Protein AF-A0A4V1WY84-F1 (afdb_monomer)

Organism: NCBI:txid156630

Radius of gyration: 27.47 Å; Cα contacts (8 Å, |Δi|>4): 306; chains: 1; bounding box: 53×71×78 Å

Structure (mmCIF, N/CA/C/O backbone):
data_AF-A0A4V1WY84-F1
#
_entry.id   AF-A0A4V1WY84-F1
#
loop_
_atom_site.group_PDB
_atom_site.id
_atom_site.type_symbol
_atom_site.label_atom_id
_atom_site.label_alt_id
_atom_site.label_comp_id
_atom_site.label_asym_id
_atom_site.label_entity_id
_atom_site.label_seq_id
_atom_site.pdbx_PDB_ins_code
_atom_site.Cartn_x
_atom_site.Cartn_y
_atom_site.Cartn_z
_atom_site.occupancy
_atom_site.B_iso_or_equiv
_atom_site.auth_seq_id
_atom_site.auth_comp_id
_atom_site.auth_asym_id
_atom_site.auth_atom_id
_atom_site.pdbx_PDB_model_num
ATOM 1 N N . MET A 1 1 ? -4.688 17.877 19.663 1.00 33.75 1 MET A N 1
ATOM 2 C CA . MET A 1 1 ? -5.182 16.659 20.341 1.00 33.75 1 MET A CA 1
ATOM 3 C C . MET A 1 1 ? -4.954 15.523 19.361 1.00 33.75 1 MET A C 1
ATOM 5 O O . MET A 1 1 ? -5.457 15.638 18.254 1.00 33.75 1 MET A O 1
ATOM 9 N N . ALA A 1 2 ? -4.122 14.531 19.691 1.00 46.28 2 ALA A N 1
ATOM 10 C CA . ALA A 1 2 ? -3.877 13.389 18.806 1.00 46.28 2 ALA A CA 1
ATOM 11 C C . ALA A 1 2 ? -5.182 12.595 18.631 1.00 46.28 2 ALA A C 1
ATOM 13 O O . ALA A 1 2 ? -5.878 12.352 19.620 1.00 46.28 2 ALA A O 1
ATOM 14 N N . ASN A 1 3 ? -5.542 12.243 17.395 1.00 47.59 3 ASN A N 1
ATOM 15 C CA . ASN A 1 3 ? -6.714 11.411 17.144 1.00 47.59 3 ASN A CA 1
ATOM 16 C C . ASN A 1 3 ? -6.379 9.967 17.569 1.00 47.59 3 ASN A C 1
ATOM 18 O O . ASN A 1 3 ? -5.435 9.394 17.030 1.00 47.59 3 ASN A O 1
ATOM 22 N N . PRO A 1 4 ? -7.102 9.356 18.528 1.00 56.00 4 PRO A N 1
ATOM 23 C CA . PRO A 1 4 ? -6.792 8.009 19.013 1.00 56.00 4 PRO A CA 1
ATOM 24 C C . PRO A 1 4 ? -7.029 6.897 17.974 1.00 56.00 4 PRO A C 1
ATOM 26 O O . PRO A 1 4 ? -6.754 5.733 18.270 1.00 56.00 4 PRO A O 1
ATOM 29 N N . SER A 1 5 ? -7.563 7.222 16.792 1.00 54.03 5 SER A N 1
ATOM 30 C CA . SER A 1 5 ? -7.898 6.249 15.748 1.00 54.03 5 SER A CA 1
ATOM 31 C C . SER A 1 5 ? -6.692 5.738 14.949 1.00 54.03 5 SER A C 1
ATOM 33 O O . SER A 1 5 ? -6.760 4.623 14.423 1.00 54.03 5 SER A O 1
ATOM 35 N N . TYR A 1 6 ? -5.580 6.483 14.896 1.00 56.75 6 TYR A N 1
ATOM 36 C CA . TYR A 1 6 ? -4.388 6.090 14.138 1.00 56.75 6 TYR A CA 1
ATOM 37 C C . TYR A 1 6 ? -3.073 6.293 14.889 1.00 56.75 6 TYR A C 1
ATOM 39 O O . TYR A 1 6 ? -2.969 7.029 15.870 1.00 56.75 6 TYR A O 1
ATOM 47 N N . ALA A 1 7 ? -2.068 5.567 14.416 1.00 56.91 7 ALA A N 1
ATOM 48 C CA . ALA A 1 7 ? -0.666 5.755 14.735 1.00 56.91 7 ALA A CA 1
ATOM 49 C C . ALA A 1 7 ? -0.008 6.656 13.706 1.00 56.91 7 ALA A C 1
ATOM 51 O O . ALA A 1 7 ? -0.145 6.378 12.516 1.00 56.91 7 ALA A O 1
ATOM 52 N N . GLU A 1 8 ? 0.767 7.636 14.149 1.00 54.00 8 GLU A N 1
ATOM 53 C CA . GLU A 1 8 ? 1.861 8.148 13.328 1.00 54.00 8 GLU A CA 1
ATOM 54 C C . GLU A 1 8 ? 3.038 7.203 13.585 1.00 54.00 8 GLU A C 1
ATOM 56 O O . GLU A 1 8 ? 3.512 7.074 14.718 1.00 54.00 8 GLU A O 1
ATOM 61 N N . PHE A 1 9 ? 3.415 6.427 12.573 1.00 64.12 9 PHE A N 1
ATOM 62 C CA . PHE A 1 9 ? 4.642 5.641 12.631 1.00 64.12 9 PHE A CA 1
ATOM 63 C C . PHE A 1 9 ? 5.804 6.589 12.331 1.00 64.12 9 PHE A C 1
ATOM 65 O O . PHE A 1 9 ? 5.632 7.492 11.518 1.00 64.12 9 PHE A O 1
ATOM 72 N N . SER A 1 10 ? 6.961 6.440 12.981 1.00 60.56 10 SER A N 1
ATOM 73 C CA . SER A 1 10 ? 8.066 7.363 12.711 1.00 60.56 10 SER A CA 1
ATOM 74 C C . SER A 1 10 ? 8.479 7.283 11.235 1.00 60.56 10 SER A C 1
ATOM 76 O O . SER A 1 10 ? 8.695 6.188 10.705 1.00 60.56 10 SER A O 1
ATOM 78 N N . ASP A 1 11 ? 8.670 8.450 10.604 1.00 63.94 11 ASP A N 1
ATOM 79 C CA . ASP A 1 11 ? 9.285 8.601 9.268 1.00 63.94 11 ASP A CA 1
ATOM 80 C C . ASP A 1 11 ? 10.667 7.920 9.176 1.00 63.94 11 ASP A C 1
ATOM 82 O O . ASP A 1 11 ? 11.253 7.738 8.108 1.00 63.94 11 ASP A O 1
ATOM 86 N N . GLU A 1 12 ? 11.215 7.531 10.328 1.00 73.94 12 GLU A N 1
ATOM 87 C CA . GLU A 1 12 ? 12.436 6.758 10.462 1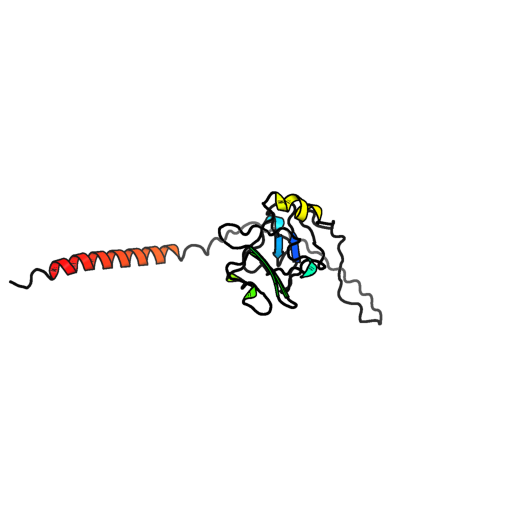.00 73.94 12 GLU A CA 1
ATOM 88 C C . GLU A 1 12 ? 12.322 5.319 9.964 1.00 73.94 12 GLU A C 1
ATOM 90 O O . GLU A 1 12 ? 13.368 4.688 9.892 1.00 73.94 12 GLU A O 1
ATOM 95 N N . ILE A 1 13 ? 11.134 4.787 9.650 1.00 86.31 13 ILE A N 1
ATOM 96 C CA . ILE A 1 13 ? 10.959 3.399 9.182 1.00 86.31 13 ILE A CA 1
ATOM 97 C C . ILE A 1 13 ? 10.194 3.340 7.860 1.00 86.31 13 ILE A C 1
ATOM 99 O O . ILE A 1 13 ? 10.671 2.711 6.912 1.00 86.31 13 ILE A O 1
ATOM 103 N N . PHE A 1 14 ? 9.029 3.987 7.792 1.00 89.88 14 PHE A N 1
ATOM 104 C CA . PHE A 1 14 ? 8.236 4.092 6.569 1.00 89.88 14 PHE A CA 1
ATOM 105 C C . PHE A 1 14 ? 8.242 5.521 6.057 1.00 89.88 14 PHE A C 1
ATOM 107 O O . PHE A 1 14 ? 8.353 6.459 6.836 1.00 89.88 14 PHE A O 1
ATOM 114 N N . SER A 1 15 ? 8.084 5.687 4.750 1.00 90.25 15 SER A N 1
ATOM 115 C CA . SER A 1 15 ? 7.941 7.004 4.143 1.00 90.25 15 SER A CA 1
ATOM 116 C C . SER A 1 15 ? 6.945 6.985 2.993 1.00 90.25 15 SER A C 1
ATOM 118 O O . SER A 1 15 ? 6.692 5.947 2.373 1.00 90.25 15 SER A O 1
ATOM 120 N N . CYS A 1 16 ? 6.377 8.156 2.711 1.00 92.56 16 CYS A N 1
ATOM 121 C CA . CYS A 1 16 ? 5.441 8.359 1.616 1.00 92.56 16 CYS A CA 1
ATOM 122 C C . CYS A 1 16 ? 6.099 9.220 0.525 1.00 92.56 16 CYS A C 1
ATOM 124 O O . CYS A 1 16 ? 6.067 10.449 0.609 1.00 92.56 16 CYS A O 1
ATOM 126 N N . PRO A 1 17 ? 6.740 8.608 -0.493 1.00 90.19 17 PRO A N 1
ATOM 127 C CA . PRO A 1 17 ? 7.532 9.331 -1.495 1.00 90.19 17 PRO A CA 1
ATOM 128 C C . PRO A 1 17 ? 6.711 10.312 -2.340 1.00 90.19 17 PRO A C 1
ATOM 130 O O . PRO A 1 17 ? 7.254 11.290 -2.847 1.00 90.19 17 PRO A O 1
ATOM 133 N N . GLU A 1 18 ? 5.405 10.077 -2.476 1.00 91.19 18 GLU A N 1
ATOM 134 C CA . GLU A 1 18 ? 4.482 10.964 -3.192 1.00 91.19 18 GLU A CA 1
ATOM 135 C C . GLU A 1 18 ? 3.749 11.956 -2.262 1.00 91.19 18 GLU A C 1
ATOM 137 O O . GLU A 1 18 ? 2.797 12.614 -2.681 1.00 91.19 18 GLU A O 1
ATOM 142 N N . GLY A 1 19 ? 4.194 12.086 -1.007 1.00 90.31 19 GLY A N 1
ATOM 143 C CA . GLY A 1 19 ? 3.547 12.887 0.035 1.00 90.31 19 GLY A CA 1
ATOM 144 C C . GLY A 1 19 ? 2.480 12.109 0.808 1.00 90.31 19 GLY A C 1
ATOM 145 O O . GLY A 1 19 ? 2.401 10.891 0.701 1.00 90.31 19 GLY A O 1
ATOM 146 N N . GLY A 1 20 ? 1.656 12.813 1.586 1.00 89.88 20 GLY A N 1
ATOM 147 C CA . GLY A 1 20 ? 0.675 12.204 2.493 1.00 89.88 20 GLY A CA 1
ATOM 148 C C . GLY A 1 20 ? 1.306 11.601 3.749 1.00 89.88 20 GLY A C 1
ATOM 149 O O . GLY A 1 20 ? 2.505 11.743 3.978 1.00 89.88 20 GLY A O 1
ATOM 150 N N . ASP A 1 21 ? 0.477 10.928 4.546 1.00 89.56 21 ASP A N 1
ATOM 151 C CA . ASP A 1 21 ? 0.872 10.401 5.853 1.00 89.56 21 ASP A CA 1
ATOM 152 C C . ASP A 1 21 ? 0.850 8.871 5.841 1.00 89.56 21 ASP A C 1
ATOM 154 O O . ASP A 1 21 ? -0.080 8.253 5.305 1.00 89.56 21 ASP A O 1
ATOM 158 N N . PHE A 1 22 ? 1.857 8.244 6.456 1.00 90.50 22 PHE A N 1
ATOM 159 C CA . PHE A 1 22 ? 1.845 6.801 6.678 1.00 90.50 22 PHE A CA 1
ATOM 160 C C . PHE A 1 22 ? 0.968 6.486 7.891 1.00 90.50 22 PHE A C 1
ATOM 162 O O . PHE A 1 22 ? 1.312 6.795 9.033 1.00 90.50 22 PHE A O 1
ATOM 169 N N . LEU A 1 23 ? -0.176 5.851 7.644 1.00 88.75 23 LEU A N 1
ATOM 170 C CA . LEU A 1 23 ? -1.187 5.585 8.657 1.00 88.75 23 LEU A CA 1
ATOM 171 C C . LEU A 1 23 ? -1.261 4.097 8.978 1.00 88.75 23 LEU A C 1
ATOM 173 O O . LEU A 1 23 ? -1.326 3.246 8.090 1.00 88.75 23 LEU A O 1
ATOM 177 N N . VAL A 1 24 ? -1.337 3.796 10.274 1.00 89.31 24 VAL A N 1
ATOM 178 C CA . VAL A 1 24 ? -1.667 2.462 10.790 1.00 89.31 24 VAL A CA 1
ATOM 179 C C . VAL A 1 24 ? -2.902 2.574 11.672 1.00 89.31 24 VAL A C 1
ATOM 181 O O . VAL A 1 24 ? -2.875 3.167 12.755 1.00 89.31 24 VAL A O 1
ATOM 184 N N . CYS A 1 25 ? -4.006 1.995 11.215 1.00 88.00 25 CYS A N 1
ATOM 185 C CA . CYS A 1 25 ? -5.294 2.110 11.887 1.00 88.00 25 CYS A CA 1
ATOM 186 C C . CYS A 1 25 ? -5.446 1.077 12.994 1.00 88.00 25 CYS A C 1
ATOM 188 O O . CYS A 1 25 ? -5.654 -0.096 12.706 1.00 88.00 25 CYS A O 1
ATOM 190 N N . LYS A 1 26 ? -5.399 1.498 14.264 1.00 82.56 26 LYS A N 1
ATOM 191 C CA . LYS A 1 26 ? -5.576 0.598 15.423 1.00 82.56 26 LYS A CA 1
ATOM 192 C C . LYS A 1 26 ? -6.969 -0.022 15.490 1.00 82.56 26 LYS A C 1
ATOM 194 O O . LYS A 1 26 ? -7.139 -1.144 15.966 1.00 82.56 26 LYS A O 1
ATOM 199 N N . THR A 1 27 ? -7.968 0.739 15.069 1.00 79.56 27 THR A N 1
ATOM 200 C CA . THR A 1 27 ? -9.380 0.361 15.067 1.00 79.56 27 THR A CA 1
ATOM 201 C C . THR A 1 27 ? -9.991 0.677 13.703 1.00 79.56 27 THR A C 1
ATOM 203 O O . THR A 1 27 ? -9.363 1.317 12.859 1.00 79.56 27 THR A O 1
ATOM 206 N N . GLY A 1 28 ? -11.207 0.185 13.459 1.00 87.56 28 GLY A N 1
ATOM 207 C CA . GLY A 1 28 ? -11.912 0.417 12.200 1.00 87.56 28 GLY A CA 1
ATOM 208 C C . GLY A 1 28 ? -11.359 -0.432 11.060 1.00 87.56 28 GLY A C 1
ATOM 209 O O . GLY A 1 28 ? -11.382 -1.661 11.144 1.00 87.56 28 GLY A O 1
ATOM 210 N N . THR A 1 29 ? -10.887 0.212 9.994 1.00 89.12 29 THR A N 1
ATOM 211 C CA . THR A 1 29 ? -10.541 -0.457 8.724 1.00 89.12 29 THR A CA 1
ATOM 212 C C . THR A 1 29 ? -9.307 -1.349 8.780 1.00 89.12 29 THR A C 1
ATOM 214 O O . THR A 1 29 ? -9.121 -2.158 7.879 1.00 89.12 29 THR A O 1
ATOM 217 N N . LYS A 1 30 ? -8.467 -1.219 9.818 1.00 91.06 30 LYS A N 1
ATOM 218 C CA . LYS A 1 30 ? -7.159 -1.896 9.925 1.00 91.06 30 LYS A CA 1
ATOM 219 C C . LYS A 1 30 ? -6.210 -1.598 8.757 1.00 91.06 30 LYS A C 1
ATOM 221 O O . LYS A 1 30 ? -5.344 -2.410 8.439 1.00 91.06 30 LYS A O 1
ATOM 226 N N . PHE A 1 31 ? -6.384 -0.453 8.107 1.00 92.50 31 PHE A N 1
ATOM 227 C CA . PHE A 1 31 ? -5.511 0.001 7.033 1.00 92.50 31 PHE A CA 1
ATOM 228 C C . PHE A 1 31 ? -4.061 0.203 7.515 1.00 92.50 31 PHE A C 1
ATOM 230 O O . PHE A 1 31 ? -3.832 0.629 8.653 1.00 92.50 31 PHE A O 1
ATOM 237 N N . VAL A 1 32 ? -3.106 -0.106 6.633 1.00 92.50 32 VAL A N 1
ATOM 238 C CA . VAL A 1 32 ? -1.675 0.209 6.745 1.00 92.50 32 VAL A CA 1
ATOM 239 C C . VAL A 1 32 ? -1.200 0.763 5.410 1.00 92.50 32 VAL A C 1
ATOM 241 O O . VAL A 1 32 ? -1.287 0.067 4.400 1.00 92.50 32 VAL A O 1
ATOM 244 N N . GLY A 1 33 ? -0.645 1.969 5.398 1.00 93.38 33 GLY A N 1
ATOM 245 C CA . GLY A 1 33 ? -0.019 2.521 4.199 1.00 93.38 33 GLY A CA 1
ATOM 246 C C . GLY A 1 33 ? -0.071 4.037 4.137 1.00 93.38 33 GLY A C 1
ATOM 247 O O . GLY A 1 33 ? -0.524 4.698 5.070 1.00 93.38 33 GLY A O 1
ATOM 248 N N . CYS A 1 34 ? 0.389 4.584 3.016 1.00 94.44 34 CYS A N 1
ATOM 249 C CA . CYS A 1 34 ? 0.364 6.018 2.770 1.00 94.44 34 CYS A CA 1
ATOM 250 C C . CYS A 1 34 ? -1.004 6.460 2.252 1.00 94.44 34 CYS A C 1
ATOM 252 O O . CYS A 1 34 ? -1.553 5.871 1.316 1.00 94.44 34 CYS A O 1
ATOM 254 N N . CYS A 1 35 ? -1.549 7.510 2.862 1.00 94.12 35 CYS A N 1
ATOM 255 C CA . CYS A 1 35 ? -2.838 8.061 2.484 1.00 94.12 35 CYS A CA 1
ATOM 256 C C . CYS A 1 35 ? -2.806 9.584 2.421 1.00 94.12 35 CYS A C 1
ATOM 258 O O . CYS A 1 35 ? -2.271 10.252 3.306 1.00 94.12 35 CYS A O 1
ATOM 260 N N . ASN A 1 36 ? -3.458 10.141 1.405 1.00 91.56 36 ASN A N 1
ATOM 261 C CA . ASN A 1 36 ? -3.732 11.567 1.333 1.00 91.56 36 ASN A CA 1
ATOM 262 C C . ASN A 1 36 ? -5.001 11.897 2.149 1.00 91.56 36 ASN A C 1
ATOM 264 O O . ASN A 1 36 ? -6.083 12.074 1.591 1.00 91.56 36 ASN A O 1
ATOM 268 N N . GLY A 1 37 ? -4.893 11.908 3.485 1.00 79.69 37 GLY A N 1
ATOM 269 C CA . GLY A 1 37 ? -5.973 12.327 4.392 1.00 79.69 37 GLY A CA 1
ATOM 270 C C . GLY A 1 37 ? -6.133 11.486 5.666 1.00 79.69 37 GLY A C 1
ATOM 271 O O . GLY A 1 37 ? -5.807 10.305 5.715 1.00 79.69 37 GLY A O 1
ATOM 272 N N . LEU A 1 38 ? -6.713 12.094 6.707 1.00 72.12 38 LEU A N 1
ATOM 273 C CA . LEU A 1 38 ? -6.741 11.550 8.078 1.00 72.12 38 LEU A CA 1
ATOM 274 C C . LEU A 1 38 ? -7.849 10.513 8.363 1.00 72.12 38 LEU A C 1
ATOM 276 O O . LEU A 1 38 ? -7.898 9.947 9.454 1.00 72.12 38 LEU A O 1
ATOM 280 N N . ASN A 1 39 ? -8.750 10.246 7.411 1.00 82.38 39 ASN A N 1
ATOM 281 C CA . ASN A 1 39 ? -9.955 9.434 7.653 1.00 82.38 39 ASN A CA 1
ATOM 282 C C . ASN A 1 39 ? -9.804 7.953 7.262 1.00 82.38 39 ASN A C 1
ATOM 2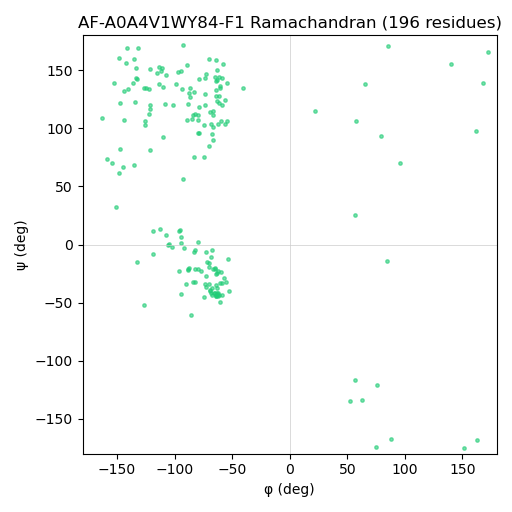84 O O . ASN A 1 39 ? -10.793 7.216 7.244 1.00 82.38 39 ASN A O 1
ATOM 288 N N . ALA A 1 40 ? -8.580 7.489 6.981 1.00 87.69 40 ALA A N 1
ATOM 289 C CA . ALA A 1 40 ? -8.325 6.116 6.542 1.00 87.69 40 ALA A CA 1
ATOM 290 C C . ALA A 1 40 ? -8.831 5.053 7.534 1.00 87.69 40 ALA A C 1
ATOM 292 O O . ALA A 1 40 ? -9.226 3.959 7.136 1.00 87.69 40 ALA A O 1
ATOM 293 N N . CYS A 1 41 ? -8.884 5.370 8.826 1.00 88.44 41 CYS A N 1
ATOM 294 C CA . CYS A 1 41 ? -9.315 4.418 9.851 1.00 88.44 41 CYS A CA 1
ATOM 295 C C . CYS A 1 41 ? -10.832 4.316 10.002 1.00 88.44 41 CYS A C 1
ATOM 297 O O . CYS A 1 41 ? -11.325 3.293 10.473 1.00 88.44 41 CYS A O 1
ATOM 299 N N . GLU A 1 42 ? -11.571 5.330 9.555 1.00 88.25 42 GLU A N 1
ATOM 300 C CA . GLU A 1 42 ? -13.037 5.337 9.570 1.00 88.25 42 GLU A CA 1
ATOM 301 C C . GLU A 1 42 ? -13.615 4.849 8.240 1.00 88.25 42 GLU A C 1
ATOM 303 O O . GLU A 1 42 ? -14.560 4.060 8.225 1.00 88.25 42 GLU A O 1
ATOM 308 N N . HIS A 1 43 ? -13.028 5.291 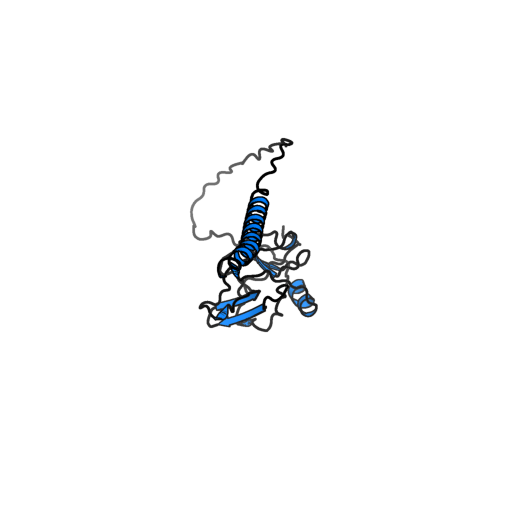7.125 1.00 88.06 43 HIS A N 1
ATOM 309 C CA . HIS A 1 43 ? -13.568 5.064 5.784 1.00 88.06 43 HIS A CA 1
ATOM 310 C C . HIS A 1 43 ? -12.650 4.270 4.860 1.00 88.06 43 HIS A C 1
ATOM 312 O O . HIS A 1 43 ? -13.095 3.872 3.791 1.00 88.06 43 HIS A O 1
ATOM 318 N N . GLY A 1 44 ? -11.410 4.000 5.267 1.00 88.56 44 GLY A N 1
ATOM 319 C CA . GLY A 1 44 ? -10.393 3.376 4.422 1.00 88.56 44 GLY A CA 1
ATOM 320 C C . GLY A 1 44 ? -9.651 4.399 3.567 1.00 88.56 44 GLY A C 1
ATOM 321 O O . GLY A 1 44 ? -10.010 5.576 3.522 1.00 88.56 44 GLY A O 1
ATOM 322 N N . CYS A 1 45 ? -8.590 3.941 2.908 1.00 92.56 45 CYS A N 1
ATOM 323 C CA . CYS A 1 45 ? -7.841 4.727 1.937 1.00 92.56 45 CYS A CA 1
ATOM 324 C C . CYS A 1 45 ? -7.854 3.998 0.596 1.00 92.56 45 CYS A C 1
ATOM 326 O O . CYS A 1 45 ? -7.362 2.874 0.505 1.00 92.56 45 CYS A O 1
ATOM 328 N N . PHE A 1 46 ? -8.450 4.618 -0.418 1.00 91.12 46 PHE A N 1
ATOM 329 C CA . PHE A 1 46 ? -8.698 4.008 -1.723 1.00 91.12 46 PHE A CA 1
ATOM 330 C C . PHE A 1 46 ? -8.481 5.026 -2.846 1.00 91.12 46 PHE A C 1
ATOM 332 O O . PHE A 1 46 ? -8.383 6.232 -2.589 1.00 91.12 46 PHE A O 1
ATOM 339 N N . ASP A 1 47 ? -8.458 4.523 -4.079 1.00 89.44 47 ASP A N 1
ATOM 340 C CA . ASP A 1 47 ? -8.378 5.307 -5.312 1.00 89.44 47 ASP A CA 1
ATOM 341 C C . ASP A 1 47 ? -7.207 6.310 -5.291 1.00 89.44 47 ASP A C 1
ATOM 343 O O . ASP A 1 47 ? -6.096 5.988 -4.876 1.00 89.44 47 ASP A O 1
ATOM 347 N N . GLU A 1 48 ? -7.459 7.550 -5.709 1.00 89.56 48 GLU A N 1
ATOM 348 C CA . GLU A 1 48 ? -6.466 8.624 -5.825 1.00 89.56 48 GLU A CA 1
ATOM 349 C C . GLU A 1 48 ? -5.817 9.008 -4.481 1.00 89.56 48 GLU A C 1
ATOM 351 O O . GLU A 1 48 ? -4.708 9.552 -4.450 1.00 89.56 48 GLU A O 1
ATOM 356 N N . ASN A 1 49 ? -6.491 8.717 -3.360 1.00 93.06 49 ASN A N 1
ATOM 357 C CA . ASN A 1 49 ? -5.972 9.008 -2.024 1.00 93.06 49 ASN A CA 1
ATOM 358 C C . ASN A 1 49 ? -4.952 7.968 -1.559 1.00 93.06 49 ASN A C 1
ATOM 360 O O . ASN A 1 49 ? -4.174 8.269 -0.656 1.00 93.06 49 ASN A O 1
ATOM 364 N N . LEU A 1 50 ? -4.956 6.768 -2.144 1.00 94.94 50 LEU A N 1
ATOM 365 C CA . LEU A 1 50 ? -4.019 5.707 -1.805 1.00 94.94 50 LEU A CA 1
ATOM 366 C C . LEU A 1 50 ? -2.675 5.964 -2.485 1.00 94.94 50 LEU A C 1
ATOM 368 O O . LEU A 1 50 ? -2.587 6.004 -3.713 1.00 94.94 50 LEU A O 1
ATOM 372 N N . LEU A 1 51 ? -1.627 6.131 -1.682 1.00 95.62 51 LEU A N 1
ATOM 373 C CA . LEU A 1 51 ? -0.286 6.486 -2.143 1.00 95.62 51 LEU A CA 1
ATOM 374 C C . LEU A 1 51 ? 0.676 5.306 -1.930 1.00 95.62 51 LEU A C 1
ATOM 376 O O . LEU A 1 51 ? 0.494 4.533 -0.982 1.00 95.62 51 LEU A O 1
ATOM 380 N N . PRO A 1 52 ? 1.708 5.141 -2.776 1.00 95.00 52 PRO A N 1
ATOM 381 C CA . PRO A 1 52 ? 2.719 4.117 -2.551 1.00 95.00 52 PRO A CA 1
ATOM 382 C C . PRO A 1 52 ? 3.486 4.417 -1.261 1.00 95.00 52 PRO A C 1
ATOM 384 O O . PRO A 1 52 ? 3.809 5.570 -0.977 1.00 95.00 52 PRO A O 1
ATOM 387 N N . ALA A 1 53 ? 3.795 3.371 -0.498 1.00 94.19 53 ALA A N 1
ATOM 388 C CA . ALA A 1 53 ? 4.629 3.467 0.690 1.00 94.19 53 ALA A CA 1
ATOM 389 C C . ALA A 1 53 ? 6.006 2.847 0.434 1.00 94.19 53 ALA A C 1
ATOM 391 O O . ALA A 1 53 ? 6.147 1.857 -0.290 1.00 94.19 53 ALA A O 1
ATOM 392 N N . ALA A 1 54 ? 7.015 3.432 1.064 1.00 92.75 54 ALA A N 1
ATOM 393 C CA . ALA A 1 54 ? 8.383 2.949 1.082 1.00 92.75 54 ALA A CA 1
ATOM 394 C C . ALA A 1 54 ? 8.764 2.519 2.505 1.00 92.75 54 ALA A C 1
ATOM 396 O O . ALA A 1 54 ? 8.223 3.017 3.492 1.00 92.75 54 ALA A O 1
ATOM 397 N N . ILE A 1 55 ? 9.701 1.580 2.606 1.00 91.50 55 ILE A N 1
ATOM 398 C CA . ILE A 1 55 ? 10.254 1.069 3.868 1.00 91.50 55 ILE A CA 1
ATOM 399 C C . ILE A 1 55 ? 11.767 1.210 3.840 1.00 91.50 55 ILE A C 1
ATOM 401 O O . ILE A 1 55 ? 12.404 0.853 2.855 1.00 91.50 55 ILE A O 1
ATOM 405 N N . ARG A 1 56 ? 12.412 1.697 4.890 1.00 87.88 56 ARG A N 1
ATOM 406 C CA . ARG A 1 56 ? 13.877 1.767 4.860 1.00 87.88 56 ARG A CA 1
ATOM 407 C C . ARG A 1 56 ? 14.500 0.380 4.754 1.00 87.88 56 ARG A C 1
ATOM 409 O O . ARG A 1 56 ? 14.038 -0.574 5.375 1.00 87.88 56 ARG A O 1
ATOM 416 N N . GLY A 1 57 ? 15.577 0.294 3.972 1.00 86.25 57 GLY A N 1
ATOM 417 C CA . GLY A 1 57 ? 16.229 -0.973 3.632 1.00 86.25 57 GLY A CA 1
ATOM 418 C C . GLY A 1 57 ? 16.648 -1.804 4.847 1.00 86.25 57 GLY A C 1
ATOM 419 O O . GLY A 1 57 ? 16.586 -3.024 4.790 1.00 86.25 57 GLY A O 1
ATOM 420 N N . GLU A 1 58 ? 17.008 -1.149 5.953 1.00 85.56 58 GLU A N 1
ATOM 421 C CA . GLU A 1 58 ? 17.378 -1.796 7.218 1.00 85.56 58 GLU A CA 1
ATOM 422 C C . GLU A 1 58 ? 16.232 -2.575 7.892 1.00 85.56 58 GLU A C 1
ATOM 424 O O . GLU A 1 58 ? 16.511 -3.493 8.650 1.00 85.56 58 GLU A O 1
ATOM 429 N N . PHE A 1 59 ? 14.966 -2.276 7.572 1.00 86.69 59 PHE A N 1
ATOM 430 C CA . PHE A 1 59 ? 13.788 -2.950 8.140 1.00 86.69 59 PHE A CA 1
ATOM 431 C C . PHE A 1 59 ? 13.113 -3.933 7.170 1.00 86.69 59 PHE A C 1
ATOM 433 O O . PHE A 1 59 ? 12.103 -4.566 7.503 1.00 86.69 59 PHE A O 1
ATOM 440 N N . VAL A 1 60 ? 13.643 -4.079 5.951 1.00 86.88 60 VAL A N 1
ATOM 441 C CA . VAL A 1 60 ? 13.121 -5.032 4.965 1.00 86.88 60 VAL A CA 1
ATOM 442 C C . VAL A 1 60 ? 13.279 -6.455 5.505 1.00 86.88 60 VAL A C 1
ATOM 444 O O . VAL A 1 60 ? 14.375 -6.896 5.832 1.00 86.88 60 VAL A O 1
ATOM 447 N N . GLY A 1 61 ? 12.167 -7.187 5.589 1.00 86.56 61 GLY A N 1
ATOM 448 C CA . GLY A 1 61 ? 12.127 -8.551 6.127 1.00 86.56 61 GLY A CA 1
ATOM 449 C C . GLY A 1 61 ? 11.998 -8.639 7.652 1.00 86.56 61 GLY A C 1
ATOM 450 O O . GLY A 1 61 ? 11.631 -9.699 8.153 1.00 86.56 61 GLY A O 1
ATOM 451 N N . GLU A 1 62 ? 12.217 -7.544 8.387 1.00 87.00 62 GLU A N 1
ATOM 452 C CA . GLU A 1 62 ? 11.942 -7.477 9.831 1.00 87.00 62 GLU A CA 1
ATOM 453 C C . GLU A 1 62 ? 10.465 -7.181 10.118 1.00 87.00 62 GLU A C 1
ATOM 455 O O . GLU A 1 62 ? 9.898 -7.643 11.111 1.00 87.00 62 GLU A O 1
ATOM 460 N N . ILE A 1 63 ? 9.830 -6.415 9.230 1.00 86.81 63 ILE A N 1
ATOM 461 C CA . ILE A 1 63 ? 8.424 -6.038 9.346 1.00 86.81 63 ILE A CA 1
ATOM 462 C C . ILE A 1 63 ? 7.543 -7.118 8.708 1.00 86.81 63 ILE A C 1
ATOM 464 O O . ILE A 1 63 ? 7.747 -7.455 7.535 1.00 86.81 63 ILE A O 1
ATOM 468 N N . PRO A 1 64 ? 6.534 -7.646 9.431 1.00 90.75 64 PRO A N 1
ATOM 469 C CA . PRO A 1 64 ? 5.626 -8.635 8.872 1.00 90.75 64 PRO A CA 1
ATOM 470 C C . PRO A 1 64 ? 4.828 -8.013 7.730 1.00 90.75 64 PRO A C 1
ATOM 472 O O . PRO A 1 64 ? 4.192 -6.975 7.909 1.00 90.75 64 PRO A O 1
ATOM 475 N N . GLY A 1 65 ? 4.826 -8.672 6.571 1.00 91.19 65 GLY A N 1
ATOM 476 C CA . GLY A 1 65 ? 4.091 -8.189 5.407 1.00 91.19 65 GLY A CA 1
ATOM 477 C C . GLY A 1 65 ? 2.603 -8.024 5.689 1.00 91.19 65 GLY A C 1
ATOM 478 O O . GLY A 1 65 ? 2.063 -8.708 6.552 1.00 91.19 65 GLY A O 1
ATOM 479 N N . VAL A 1 66 ? 1.921 -7.156 4.952 1.00 92.88 66 VAL A N 1
ATOM 480 C CA . VAL A 1 66 ? 0.483 -6.867 5.118 1.00 92.88 66 VAL A CA 1
ATOM 481 C C . VAL A 1 66 ? -0.386 -7.749 4.211 1.00 92.88 66 VAL A C 1
ATOM 483 O O . VAL A 1 66 ? 0.131 -8.541 3.421 1.00 92.88 66 VAL A O 1
ATOM 486 N N . SER A 1 67 ? -1.706 -7.714 4.386 1.00 93.94 67 SER A N 1
ATOM 487 C CA . SER A 1 67 ? -2.666 -8.416 3.524 1.00 93.94 67 SER A CA 1
ATOM 488 C C . SER A 1 67 ? -3.259 -7.468 2.492 1.00 93.94 67 SER A C 1
ATOM 490 O O . SER A 1 67 ? -3.632 -6.351 2.835 1.00 93.94 67 SER A O 1
ATOM 492 N N . CYS A 1 68 ? -3.400 -7.931 1.251 1.00 93.81 68 CYS A N 1
ATOM 493 C CA . CYS A 1 68 ? -3.801 -7.089 0.119 1.00 93.81 68 CYS A CA 1
ATOM 494 C C . CYS A 1 68 ? -5.260 -7.223 -0.311 1.00 93.81 68 CYS A C 1
ATOM 496 O O . CYS A 1 68 ? -5.699 -6.521 -1.215 1.00 93.81 68 CYS A O 1
ATOM 498 N N . GLY A 1 69 ? -6.020 -8.114 0.334 1.00 82.25 69 GLY A N 1
ATOM 499 C CA . GLY A 1 69 ? -7.355 -8.487 -0.123 1.00 82.25 69 GLY A CA 1
ATOM 500 C C . GLY A 1 69 ? -7.324 -9.216 -1.478 1.00 82.25 69 GLY A C 1
ATOM 501 O O . GLY A 1 69 ? -6.591 -8.868 -2.399 1.00 82.25 69 GLY A O 1
ATOM 502 N N . GLY A 1 70 ? -8.126 -10.270 -1.623 1.00 84.81 70 GLY A N 1
ATOM 503 C CA . GLY A 1 70 ? -8.192 -11.013 -2.886 1.00 84.81 70 GLY A CA 1
ATOM 504 C C . GLY A 1 70 ? -6.864 -11.682 -3.277 1.00 84.81 70 GLY A C 1
ATOM 505 O O . GLY A 1 70 ? -6.254 -12.363 -2.456 1.00 84.81 70 GLY A O 1
ATOM 506 N N . SER A 1 71 ? -6.463 -11.533 -4.545 1.00 87.94 71 SER A N 1
ATOM 507 C CA . SER A 1 71 ? -5.299 -12.197 -5.157 1.00 87.94 71 SER A CA 1
A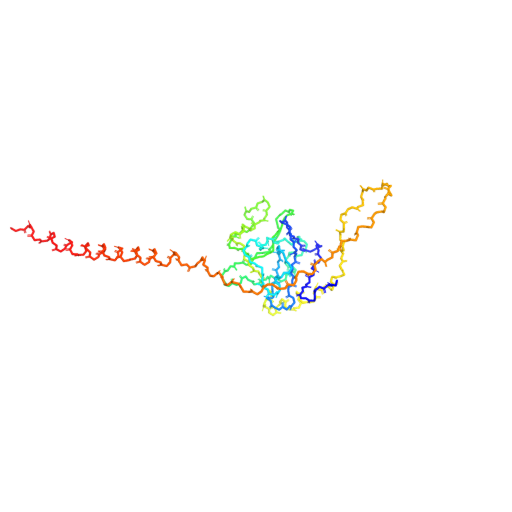TOM 508 C C . SER A 1 71 ? -4.101 -11.276 -5.414 1.00 87.94 71 SER A C 1
ATOM 510 O O . SER A 1 71 ? -3.157 -11.699 -6.077 1.00 87.94 71 SER A O 1
ATOM 512 N N . VAL A 1 72 ? -4.137 -10.032 -4.931 1.00 95.44 72 VAL A N 1
ATOM 513 C CA . VAL A 1 72 ? -3.053 -9.066 -5.155 1.00 95.44 72 VAL A CA 1
ATOM 514 C C . VAL A 1 72 ? -1.842 -9.450 -4.293 1.00 95.44 72 VAL A C 1
ATOM 516 O O . VAL A 1 72 ? -2.007 -9.690 -3.092 1.00 95.44 72 VAL A O 1
ATOM 519 N N . PRO A 1 73 ? -0.627 -9.537 -4.862 1.00 95.81 73 PRO A N 1
ATOM 520 C CA . PRO A 1 73 ? 0.560 -9.857 -4.089 1.00 95.81 73 PRO A CA 1
ATOM 521 C C . PRO A 1 73 ? 0.999 -8.694 -3.192 1.00 95.81 73 PRO A C 1
ATOM 523 O O . PRO A 1 73 ? 0.876 -7.510 -3.518 1.00 95.81 73 PRO A O 1
ATOM 526 N N . PHE A 1 74 ? 1.551 -9.066 -2.040 1.00 95.69 74 PHE A N 1
ATOM 527 C CA . PHE A 1 74 ? 2.280 -8.151 -1.178 1.00 95.69 74 PHE A CA 1
ATOM 528 C C . PHE A 1 74 ? 3.745 -8.096 -1.610 1.00 95.69 74 PHE A C 1
ATOM 530 O O . PHE A 1 74 ? 4.379 -9.138 -1.783 1.00 95.69 74 PHE A O 1
ATOM 537 N N . TRP A 1 75 ? 4.288 -6.887 -1.698 1.00 95.56 75 TRP A N 1
ATOM 538 C CA . TRP A 1 75 ? 5.681 -6.633 -2.029 1.00 95.56 75 TRP A CA 1
ATOM 539 C C . TRP A 1 75 ? 6.348 -5.837 -0.912 1.00 95.56 75 TRP A C 1
ATOM 541 O O . TRP A 1 75 ? 5.821 -4.833 -0.431 1.00 95.56 75 TRP A O 1
ATOM 551 N N . SER A 1 76 ? 7.536 -6.285 -0.523 1.00 94.06 76 SER A N 1
ATOM 552 C CA . SER A 1 76 ? 8.430 -5.574 0.385 1.00 94.06 76 SER A CA 1
ATOM 553 C C . SER A 1 76 ? 9.858 -5.823 -0.048 1.00 94.06 76 SER A C 1
ATOM 555 O O . SER A 1 76 ? 10.237 -6.965 -0.310 1.00 94.06 76 SER A O 1
ATOM 557 N N . GLY A 1 77 ? 10.640 -4.759 -0.145 1.00 91.12 77 GLY A N 1
ATOM 558 C CA . GLY A 1 77 ? 11.997 -4.857 -0.645 1.00 91.12 77 GLY A CA 1
ATOM 559 C C . GLY A 1 77 ? 12.635 -3.499 -0.849 1.00 91.12 77 GLY A C 1
ATOM 560 O O . GLY A 1 77 ? 11.966 -2.463 -0.878 1.00 91.12 77 GLY A O 1
ATOM 561 N N . SER A 1 78 ? 13.948 -3.525 -1.014 1.00 86.31 78 SER A N 1
ATOM 562 C CA . SER A 1 78 ? 14.749 -2.377 -1.399 1.00 86.31 78 SER A CA 1
ATOM 563 C C . SER A 1 78 ? 15.593 -2.735 -2.614 1.00 86.31 78 SER A C 1
ATOM 565 O O . SER A 1 78 ? 16.230 -3.785 -2.667 1.00 86.31 78 SER A O 1
ATOM 567 N N . GLU A 1 79 ? 15.617 -1.832 -3.588 1.00 80.00 79 GLU A N 1
ATOM 568 C CA . GLU A 1 79 ? 16.598 -1.844 -4.660 1.00 80.00 79 GLU A CA 1
ATOM 569 C C . GLU A 1 79 ? 17.368 -0.528 -4.648 1.00 80.00 79 GLU A C 1
ATOM 571 O O . GLU A 1 79 ? 16.807 0.560 -4.822 1.00 80.00 79 GLU A O 1
ATOM 576 N N . LYS A 1 80 ? 18.689 -0.638 -4.470 1.00 73.06 80 LYS A N 1
ATOM 577 C CA . LYS A 1 80 ? 19.606 0.503 -4.351 1.00 73.06 80 LYS A CA 1
ATOM 578 C C . LYS A 1 80 ? 19.179 1.438 -3.206 1.00 73.06 80 LYS A C 1
ATOM 580 O O . LYS A 1 80 ? 19.201 1.023 -2.054 1.00 73.06 80 LYS A O 1
ATOM 585 N N . GLU A 1 81 ? 18.822 2.684 -3.522 1.00 68.94 81 GLU A N 1
ATOM 586 C CA . GLU A 1 81 ? 18.471 3.748 -2.567 1.00 68.94 81 GLU A CA 1
ATOM 587 C C . GLU A 1 81 ? 16.960 3.864 -2.315 1.00 68.94 81 GLU A C 1
ATOM 589 O O . GLU A 1 81 ? 16.512 4.738 -1.578 1.00 68.94 81 GLU A O 1
ATOM 594 N N . SER A 1 82 ? 16.161 3.001 -2.938 1.00 79.88 82 SER A N 1
ATOM 595 C CA . SER A 1 82 ? 14.705 3.123 -2.975 1.00 79.88 82 SER A CA 1
ATOM 596 C C . SER A 1 82 ? 14.036 1.796 -2.656 1.00 79.88 82 SER A C 1
ATOM 598 O O . SER A 1 82 ? 14.596 0.722 -2.872 1.00 79.88 82 SER A O 1
ATOM 600 N N . SER A 1 83 ? 12.835 1.862 -2.109 1.00 91.38 83 SER A N 1
ATOM 601 C CA . SER A 1 83 ? 12.160 0.704 -1.548 1.00 91.38 83 SER A CA 1
ATOM 602 C C . SER A 1 83 ? 10.661 0.817 -1.699 1.00 91.38 83 SER A C 1
ATOM 604 O O . SER A 1 83 ? 10.109 1.901 -1.879 1.00 91.38 83 SER A O 1
ATOM 606 N N . PHE A 1 84 ? 10.007 -0.329 -1.600 1.00 95.00 84 PHE A N 1
ATOM 607 C CA . PHE A 1 84 ? 8.565 -0.423 -1.674 1.00 95.00 84 PHE A CA 1
ATOM 608 C C . PHE A 1 84 ? 8.053 -1.315 -0.554 1.00 95.00 84 PHE A C 1
ATOM 610 O O . PHE A 1 84 ? 8.685 -2.314 -0.206 1.00 95.00 84 PHE A O 1
ATOM 617 N N . TYR A 1 85 ? 6.904 -0.945 -0.000 1.00 94.94 85 TYR A N 1
ATOM 618 C CA . TYR A 1 85 ? 6.190 -1.727 0.992 1.00 94.94 85 TYR A CA 1
ATOM 619 C C . TYR A 1 85 ? 4.690 -1.574 0.773 1.00 94.94 85 TYR A C 1
ATOM 621 O O . TYR A 1 85 ? 4.114 -0.532 1.076 1.00 94.94 85 TYR A O 1
ATOM 629 N N . GLY A 1 86 ? 4.030 -2.606 0.259 1.00 95.94 86 GLY A N 1
ATOM 630 C CA . GLY A 1 86 ? 2.594 -2.529 0.032 1.00 95.94 86 GLY A CA 1
ATOM 631 C C . GLY A 1 86 ? 2.055 -3.578 -0.920 1.00 95.94 86 GLY A C 1
ATOM 632 O O . GLY A 1 86 ? 2.719 -4.552 -1.268 1.00 95.94 86 GLY A O 1
ATOM 633 N N . CYS A 1 87 ? 0.811 -3.369 -1.322 1.00 97.31 87 CYS A N 1
ATOM 634 C CA . CYS A 1 87 ? 0.068 -4.268 -2.186 1.00 97.31 87 CYS A CA 1
ATOM 635 C C . CYS A 1 87 ? 0.059 -3.723 -3.605 1.00 97.31 87 CYS A C 1
ATOM 637 O O . CYS A 1 87 ? -0.417 -2.613 -3.831 1.00 97.31 87 CYS A O 1
ATOM 639 N N . CYS A 1 88 ? 0.602 -4.493 -4.542 1.00 96.69 88 CYS A N 1
ATOM 640 C CA . CYS A 1 88 ? 0.723 -4.075 -5.931 1.00 96.69 88 CYS A CA 1
ATOM 641 C C . CYS A 1 88 ? 0.426 -5.248 -6.857 1.00 96.69 88 CYS A C 1
ATOM 643 O O . CYS A 1 88 ? 0.936 -6.343 -6.637 1.00 96.69 88 CYS A O 1
ATOM 645 N N . ASP A 1 89 ? -0.383 -5.035 -7.889 1.00 96.06 89 ASP A N 1
ATOM 646 C CA . ASP A 1 89 ? -0.682 -6.076 -8.877 1.00 96.06 89 ASP A CA 1
ATOM 647 C C . ASP A 1 89 ? 0.518 -6.331 -9.805 1.00 96.06 89 ASP A C 1
ATOM 649 O O . ASP A 1 89 ? 0.839 -7.470 -10.142 1.00 96.06 89 ASP A O 1
ATOM 653 N N . SER A 1 90 ? 1.246 -5.267 -10.151 1.00 95.12 90 SER A N 1
ATOM 654 C CA . SER A 1 90 ? 2.511 -5.337 -10.885 1.00 95.12 90 SER A CA 1
ATOM 655 C C . SER A 1 90 ? 3.715 -5.459 -9.947 1.00 95.12 90 SER A C 1
ATOM 657 O O . SER A 1 90 ? 3.682 -4.950 -8.831 1.00 95.12 90 SER A O 1
ATOM 659 N N . ASP A 1 91 ? 4.815 -6.042 -10.423 1.00 94.56 91 ASP A N 1
ATOM 660 C CA . ASP A 1 91 ? 6.090 -6.049 -9.698 1.00 94.56 91 ASP A CA 1
ATOM 661 C C . ASP A 1 91 ? 6.673 -4.620 -9.605 1.00 94.56 91 ASP A C 1
ATOM 663 O O . ASP A 1 91 ? 7.079 -4.057 -10.630 1.00 94.56 91 ASP A O 1
ATOM 667 N N . PRO A 1 92 ? 6.726 -4.007 -8.404 1.00 94.19 92 PRO A N 1
ATOM 668 C CA . PRO A 1 92 ? 7.182 -2.632 -8.238 1.00 94.19 92 PRO A CA 1
ATOM 669 C C . PRO A 1 92 ? 8.689 -2.483 -8.480 1.00 94.19 92 PRO A C 1
ATOM 671 O O . PRO A 1 92 ? 9.136 -1.372 -8.761 1.00 94.19 92 PRO A O 1
ATOM 674 N N . PHE A 1 93 ? 9.466 -3.569 -8.407 1.00 92.56 93 PHE A N 1
ATOM 675 C CA . PHE A 1 93 ? 10.926 -3.562 -8.553 1.00 92.56 93 PHE A CA 1
ATOM 676 C C . PHE A 1 93 ? 11.392 -3.577 -10.012 1.00 92.56 93 PHE A C 1
ATOM 678 O O . PHE A 1 93 ? 12.567 -3.379 -10.297 1.00 92.56 93 PHE A O 1
ATOM 685 N N . GLN A 1 94 ? 10.473 -3.721 -10.972 1.00 91.25 94 GLN A N 1
ATOM 686 C CA . GLN A 1 94 ? 10.800 -3.518 -12.389 1.00 91.25 94 GLN A CA 1
ATOM 687 C C . GLN A 1 94 ? 11.023 -2.040 -12.744 1.00 91.25 94 GLN A C 1
ATOM 689 O O . GLN A 1 94 ? 11.582 -1.736 -13.801 1.00 91.25 94 GLN A O 1
ATOM 694 N N . ASN A 1 95 ? 10.603 -1.121 -11.871 1.00 84.75 95 ASN A N 1
ATOM 695 C CA . ASN A 1 95 ? 10.813 0.313 -12.021 1.00 84.75 95 ASN A CA 1
ATOM 696 C C . ASN A 1 95 ? 12.043 0.771 -11.225 1.00 84.75 95 ASN A C 1
ATOM 698 O O . ASN A 1 95 ? 12.356 0.232 -10.167 1.00 84.75 95 ASN A O 1
ATOM 702 N N . VAL A 1 96 ? 12.732 1.806 -11.717 1.00 85.12 96 VAL A N 1
ATOM 703 C CA . VAL A 1 96 ? 13.864 2.436 -11.020 1.00 85.12 96 VAL A CA 1
ATOM 704 C C . VAL A 1 96 ? 13.580 3.938 -10.893 1.00 85.12 96 VAL A C 1
ATOM 706 O O . VAL A 1 96 ? 13.690 4.644 -11.900 1.00 85.12 96 VAL A O 1
ATOM 709 N N . PRO A 1 97 ? 13.230 4.454 -9.699 1.00 86.94 97 PRO A N 1
ATOM 710 C CA . PRO A 1 97 ? 13.115 3.743 -8.413 1.00 86.94 97 PRO A CA 1
ATOM 711 C C . PRO A 1 97 ? 11.912 2.773 -8.354 1.00 86.94 97 PRO A C 1
ATOM 713 O O . PRO A 1 97 ? 10.965 2.968 -9.122 1.00 86.94 97 PRO A O 1
ATOM 716 N N . PRO A 1 98 ? 11.908 1.765 -7.449 1.00 89.31 98 PRO A N 1
ATOM 717 C CA . PRO A 1 98 ? 10.768 0.890 -7.243 1.00 89.31 98 PRO A CA 1
ATOM 718 C C . PRO A 1 98 ? 9.524 1.691 -6.897 1.00 89.31 98 PRO A C 1
ATOM 720 O O . PRO A 1 98 ? 9.510 2.479 -5.951 1.00 89.31 98 PRO A O 1
ATOM 723 N N . VAL A 1 99 ? 8.476 1.489 -7.682 1.00 90.75 99 VAL A N 1
ATOM 724 C CA . VAL A 1 99 ? 7.201 2.174 -7.513 1.00 90.75 99 VAL A CA 1
ATOM 725 C C . VAL A 1 99 ? 6.094 1.291 -8.058 1.00 90.75 99 VAL A C 1
ATOM 727 O O . VAL A 1 99 ? 6.233 0.667 -9.112 1.00 90.75 99 VAL A O 1
ATOM 730 N N . CYS A 1 100 ? 4.986 1.252 -7.327 1.00 94.31 100 CYS A N 1
ATOM 731 C CA . CYS A 1 100 ? 3.755 0.651 -7.802 1.00 94.31 100 CYS A CA 1
ATOM 732 C C . CYS A 1 100 ? 2.937 1.711 -8.554 1.00 94.31 100 CYS A C 1
ATOM 734 O O . CYS A 1 100 ? 2.598 2.737 -7.954 1.00 94.31 100 CYS A O 1
ATOM 736 N N . PRO A 1 101 ? 2.607 1.508 -9.841 1.00 93.31 101 PRO A N 1
ATOM 737 C CA . PRO A 1 101 ? 1.704 2.396 -10.560 1.00 93.31 101 PRO A CA 1
ATOM 738 C C . PRO A 1 101 ? 0.378 2.546 -9.808 1.00 93.31 101 PRO A C 1
ATOM 740 O O . PRO A 1 101 ? -0.177 1.559 -9.339 1.00 93.31 101 PRO A O 1
ATOM 743 N N . ARG A 1 102 ? -0.180 3.762 -9.740 1.00 91.62 102 ARG A N 1
ATOM 744 C CA . ARG A 1 102 ? -1.405 4.038 -8.958 1.00 91.62 102 ARG A CA 1
ATOM 745 C C . ARG A 1 102 ? -2.578 3.112 -9.272 1.00 91.62 102 ARG A C 1
ATOM 747 O O . ARG A 1 102 ? -3.268 2.673 -8.366 1.00 91.62 102 ARG A O 1
ATOM 754 N N . LYS A 1 103 ? -2.773 2.785 -10.548 1.00 93.31 103 LYS A N 1
ATOM 755 C CA . LYS A 1 103 ? -3.825 1.864 -11.013 1.00 93.31 103 LYS A CA 1
ATOM 756 C C . LYS A 1 103 ? -3.640 0.410 -10.556 1.00 93.31 103 LYS A C 1
ATOM 758 O O . LYS A 1 103 ? -4.603 -0.347 -10.566 1.00 93.31 103 LYS A O 1
ATOM 763 N N . ASP A 1 104 ? -2.417 0.042 -10.189 1.00 95.44 104 ASP A N 1
ATOM 764 C CA . ASP A 1 104 ? -2.033 -1.305 -9.778 1.00 95.44 104 ASP A CA 1
ATOM 765 C C . ASP A 1 104 ? -1.816 -1.356 -8.252 1.00 95.44 104 ASP A C 1
ATOM 767 O O . ASP A 1 104 ? -1.502 -2.416 -7.718 1.00 95.44 104 ASP A O 1
ATOM 771 N N . LEU A 1 105 ? -1.982 -0.224 -7.550 1.00 95.69 105 LEU A N 1
ATOM 772 C CA . LEU A 1 105 ? -1.805 -0.081 -6.109 1.00 95.69 105 LEU A CA 1
ATOM 773 C C . LEU A 1 105 ? -3.105 -0.411 -5.375 1.00 95.69 105 LEU A C 1
ATOM 775 O O . LEU A 1 105 ? -4.167 0.130 -5.681 1.00 95.69 105 LEU A O 1
ATOM 779 N N . TYR A 1 106 ? -3.002 -1.270 -4.365 1.00 96.62 106 TYR A N 1
ATOM 780 C CA . TYR A 1 106 ? -4.141 -1.726 -3.575 1.00 96.62 106 TYR A CA 1
ATOM 781 C C . TYR A 1 106 ? -3.965 -1.399 -2.092 1.00 96.62 106 TYR A C 1
ATOM 783 O O . TYR A 1 106 ? -2.837 -1.316 -1.594 1.00 96.62 106 TYR A O 1
ATOM 791 N N . PRO A 1 107 ? -5.073 -1.191 -1.365 1.00 95.12 107 PRO A N 1
ATOM 792 C CA . PRO A 1 107 ? -5.024 -0.943 0.065 1.00 95.12 107 PRO A CA 1
ATOM 793 C C . PRO A 1 107 ? -4.499 -2.180 0.789 1.00 95.12 107 PRO A C 1
ATOM 795 O O . PRO A 1 107 ? -4.809 -3.315 0.422 1.00 95.12 107 PRO A O 1
ATOM 798 N N . ALA A 1 108 ? -3.733 -1.950 1.850 1.00 95.25 108 ALA A N 1
ATOM 799 C CA . ALA A 1 108 ? -3.171 -3.019 2.650 1.00 95.25 108 ALA A CA 1
ATOM 800 C C . ALA A 1 108 ? -3.731 -3.009 4.073 1.00 95.25 108 ALA A C 1
ATOM 802 O O . ALA A 1 108 ? -4.043 -1.955 4.633 1.00 95.25 108 ALA A O 1
ATOM 803 N N . PHE A 1 109 ? -3.849 -4.197 4.662 1.00 93.56 109 PHE A N 1
ATOM 804 C CA . PHE A 1 109 ? -4.504 -4.399 5.948 1.00 93.56 109 PHE A CA 1
ATOM 805 C C . PHE A 1 109 ? -3.670 -5.276 6.876 1.00 93.56 109 PHE A C 1
ATOM 807 O O . PHE A 1 109 ? -3.052 -6.251 6.441 1.00 93.56 109 PHE A O 1
ATOM 814 N N . TRP A 1 110 ? -3.682 -4.952 8.169 1.00 91.44 110 TRP A N 1
ATOM 815 C CA . TRP A 1 110 ? -3.055 -5.774 9.205 1.00 91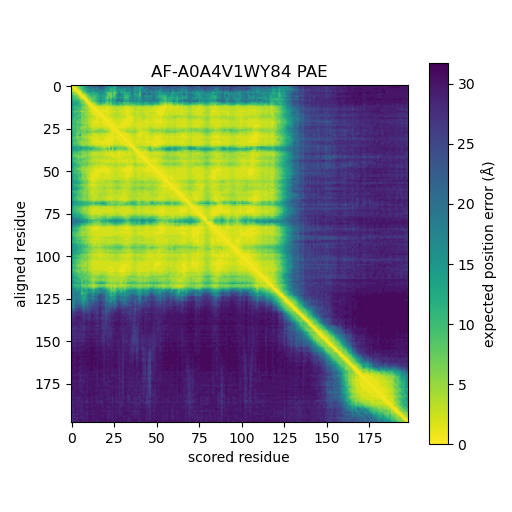.44 110 TRP A CA 1
ATOM 816 C C . TRP A 1 110 ? -4.068 -6.761 9.823 1.00 91.44 110 TRP A C 1
ATOM 818 O O . TRP A 1 110 ? -4.358 -6.735 11.012 1.00 91.44 110 TRP A O 1
ATOM 828 N N . ASP A 1 111 ? -4.705 -7.607 9.019 1.00 89.00 111 ASP A N 1
ATOM 829 C CA . ASP A 1 111 ? -5.787 -8.494 9.467 1.00 89.00 111 ASP A CA 1
ATOM 830 C C . ASP A 1 111 ? -5.345 -9.898 9.921 1.00 89.00 111 ASP A C 1
ATOM 832 O O . ASP A 1 111 ? -6.183 -10.662 10.415 1.00 89.00 111 ASP A O 1
ATOM 836 N N . ARG A 1 112 ? -4.054 -10.232 9.819 1.00 88.06 112 ARG A N 1
ATOM 837 C CA . ARG A 1 112 ? -3.522 -11.552 10.179 1.00 88.06 112 ARG A CA 1
ATOM 838 C C . ARG A 1 112 ? -2.978 -11.607 11.612 1.00 88.06 112 ARG A C 1
ATOM 840 O O . ARG A 1 112 ? -2.440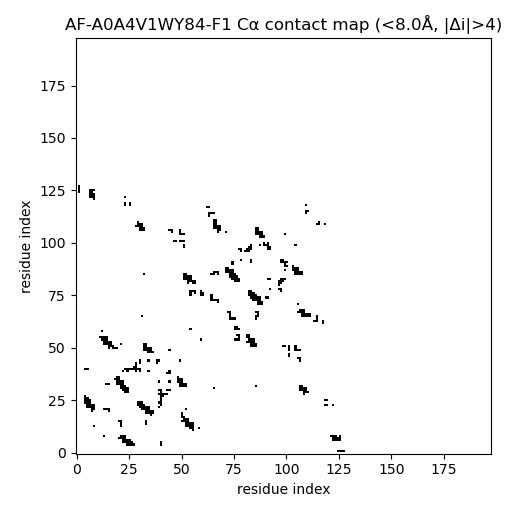 -10.617 12.113 1.00 88.06 112 ARG A O 1
ATOM 847 N N . PRO A 1 113 ? -3.044 -12.776 12.279 1.00 83.25 113 PRO A N 1
ATOM 848 C CA . PRO A 1 113 ? -2.601 -12.914 13.667 1.00 83.25 113 PRO A CA 1
ATOM 849 C C . PRO A 1 113 ? -1.131 -12.546 13.921 1.00 83.25 113 PRO A C 1
ATOM 851 O O . PRO A 1 113 ? -0.819 -12.011 14.983 1.00 83.25 113 PRO A O 1
ATOM 854 N N . ASP A 1 114 ? -0.235 -12.794 12.960 1.00 81.56 114 ASP A N 1
ATOM 855 C CA . ASP A 1 114 ? 1.197 -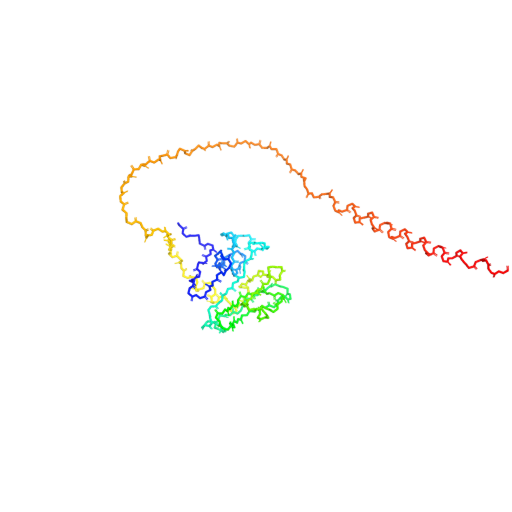12.460 13.031 1.00 81.56 114 ASP A CA 1
ATOM 856 C C . ASP A 1 114 ? 1.456 -10.945 13.102 1.00 81.56 114 ASP A C 1
ATOM 858 O O . ASP A 1 114 ? 2.442 -10.496 13.684 1.00 81.56 114 ASP A O 1
ATOM 862 N N . GLN A 1 115 ? 0.530 -10.142 12.583 1.00 86.31 115 GLN A N 1
ATOM 863 C CA . GLN A 1 115 ? 0.650 -8.688 12.485 1.00 86.31 115 GLN A CA 1
ATOM 864 C C . GLN A 1 115 ? 0.138 -7.961 13.739 1.00 86.31 115 GLN A C 1
ATOM 866 O O . GLN A 1 115 ? 0.542 -6.827 14.011 1.00 86.31 115 GLN A O 1
ATOM 871 N N . PHE A 1 116 ? -0.724 -8.607 14.535 1.00 79.75 116 PHE A N 1
ATOM 872 C CA . PHE A 1 116 ? -1.392 -8.010 15.703 1.00 79.75 116 PHE A CA 1
ATOM 873 C C . PHE A 1 116 ? -0.433 -7.621 16.831 1.00 79.75 116 PHE A C 1
ATOM 875 O O . PHE A 1 116 ? -0.779 -6.805 17.686 1.00 79.75 116 PHE A O 1
ATOM 882 N N . TYR A 1 117 ? 0.770 -8.194 16.856 1.00 73.56 117 TYR A N 1
ATOM 883 C CA . TYR A 1 117 ? 1.799 -7.798 17.811 1.00 73.56 117 TYR A CA 1
ATOM 884 C C . TYR A 1 117 ? 2.598 -6.585 17.326 1.00 73.56 117 TYR A C 1
ATOM 886 O O . TYR A 1 117 ? 3.024 -5.784 18.148 1.00 73.56 117 TYR A O 1
ATOM 894 N N . PHE A 1 118 ? 2.797 -6.437 16.016 1.00 79.44 118 PHE A N 1
ATOM 895 C CA . PHE A 1 118 ? 3.675 -5.413 15.458 1.00 79.44 118 PHE A CA 1
ATOM 896 C C . PHE A 1 118 ? 2.943 -4.078 15.285 1.00 79.44 118 PHE A C 1
ATOM 898 O O . PHE A 1 118 ? 3.292 -3.085 15.922 1.00 79.44 118 PHE A O 1
ATOM 905 N N . PHE A 1 119 ? 1.880 -4.058 14.478 1.00 77.94 119 PHE A N 1
ATOM 906 C CA . PHE A 1 119 ? 1.221 -2.811 14.083 1.00 77.94 119 PHE A CA 1
ATOM 907 C C . PHE A 1 119 ? 0.514 -2.095 15.238 1.00 77.94 119 PHE A C 1
ATOM 909 O O . PHE A 1 119 ? 0.721 -0.897 15.366 1.00 77.94 119 PHE A O 1
ATOM 916 N N . PRO A 1 120 ? -0.233 -2.765 16.139 1.00 68.38 120 PRO A N 1
ATOM 917 C CA . PRO A 1 120 ? -0.882 -2.097 17.272 1.00 68.38 120 PRO A CA 1
ATOM 918 C C . PRO A 1 120 ? 0.068 -1.638 18.389 1.00 68.38 120 PRO A C 1
ATOM 920 O O . PRO A 1 120 ? -0.269 -0.693 19.105 1.00 68.38 120 PRO A O 1
ATOM 923 N N . LYS A 1 121 ? 1.223 -2.302 18.576 1.00 58.41 121 LYS A N 1
ATOM 924 C CA . LYS A 1 121 ? 2.168 -2.007 19.674 1.00 58.41 121 LYS A CA 1
ATOM 925 C C . LYS A 1 121 ? 3.224 -0.974 19.312 1.00 58.41 121 LYS A C 1
ATOM 927 O O . LYS A 1 121 ? 3.602 -0.190 20.174 1.00 58.41 121 LYS A O 1
ATOM 932 N N . ASN A 1 122 ? 3.672 -0.962 18.058 1.00 55.66 122 ASN A N 1
ATOM 933 C CA . ASN A 1 122 ? 4.650 0.013 17.571 1.00 55.66 122 ASN A CA 1
ATOM 934 C C . ASN A 1 122 ? 4.017 1.369 17.238 1.00 55.66 122 ASN A C 1
ATOM 936 O O . ASN A 1 122 ? 4.709 2.304 16.849 1.00 55.66 122 ASN A O 1
ATOM 940 N N . VAL A 1 123 ? 2.711 1.509 17.474 1.00 52.41 123 VAL A N 1
ATOM 941 C CA . VAL A 1 123 ? 2.074 2.811 17.617 1.00 52.41 123 VAL A CA 1
ATOM 942 C C . VAL A 1 123 ? 2.520 3.433 18.929 1.00 52.41 123 VAL A C 1
ATOM 944 O O . VAL A 1 123 ? 1.831 3.341 19.953 1.00 52.41 123 VAL A O 1
ATOM 947 N N . GLN A 1 124 ? 3.667 4.097 18.910 1.00 40.50 124 GLN A N 1
ATOM 948 C CA . GLN A 1 124 ? 3.896 5.101 19.929 1.00 40.50 124 GLN A CA 1
ATOM 949 C C . GLN A 1 124 ? 2.793 6.153 19.784 1.00 40.50 124 GLN A C 1
ATOM 951 O O . GLN A 1 124 ? 2.397 6.508 18.674 1.00 40.50 124 GLN A O 1
ATOM 956 N N . ASN A 1 125 ? 2.222 6.593 20.907 1.00 36.56 125 ASN A N 1
ATOM 957 C CA . ASN A 1 125 ? 1.379 7.780 20.907 1.00 36.56 125 ASN A CA 1
ATOM 958 C C . ASN A 1 125 ? 2.216 8.895 20.287 1.00 36.56 125 ASN A C 1
ATOM 960 O O . ASN A 1 125 ? 3.144 9.374 20.936 1.00 36.56 125 ASN A O 1
ATOM 964 N N . ALA A 1 126 ? 1.904 9.270 19.051 1.00 38.88 126 ALA A N 1
ATOM 965 C CA . ALA A 1 126 ? 2.518 10.404 18.403 1.00 38.88 126 ALA A CA 1
ATOM 966 C C . ALA A 1 126 ? 2.279 11.623 19.297 1.00 38.88 126 ALA A C 1
ATOM 968 O O . ALA A 1 126 ? 1.166 12.149 19.409 1.00 38.88 126 ALA A O 1
ATOM 969 N N . THR A 1 127 ? 3.313 12.038 20.025 1.00 34.38 127 THR A N 1
ATOM 970 C CA . THR A 1 127 ? 3.413 13.426 20.450 1.00 34.38 127 THR A CA 1
ATOM 971 C C . THR A 1 127 ? 3.423 14.229 19.159 1.00 34.38 127 THR A C 1
ATOM 973 O O . THR A 1 127 ? 4.305 13.977 18.342 1.00 34.38 127 THR A O 1
ATOM 976 N N . PRO A 1 128 ? 2.462 15.141 18.942 1.00 35.69 128 PRO A N 1
ATOM 977 C CA . PRO A 1 128 ? 2.399 15.899 17.705 1.00 35.69 128 PRO A CA 1
ATOM 978 C C . PRO A 1 128 ? 3.700 16.689 17.559 1.00 35.69 128 PRO A C 1
ATOM 980 O O . PRO A 1 128 ? 3.910 17.676 18.269 1.00 35.69 128 PRO A O 1
ATOM 983 N N . VAL A 1 129 ? 4.581 16.253 16.661 1.00 35.03 129 VAL A N 1
ATOM 984 C CA . VAL A 1 129 ? 5.671 17.094 16.187 1.00 35.03 129 VAL A CA 1
ATOM 985 C C . VAL A 1 129 ? 5.032 17.995 15.151 1.00 35.03 129 VAL A C 1
ATOM 987 O O . VAL A 1 129 ? 4.825 17.634 14.000 1.00 35.03 129 VAL A O 1
ATOM 990 N N . VAL A 1 130 ? 4.647 19.186 15.599 1.00 32.78 130 VAL A N 1
ATOM 991 C CA . VAL A 1 130 ? 4.339 20.279 14.686 1.00 32.78 130 VAL A CA 1
ATOM 992 C C . VAL A 1 130 ? 5.661 20.654 14.024 1.00 32.78 130 VAL A C 1
ATOM 994 O O . VAL A 1 130 ? 6.405 21.490 14.538 1.00 32.78 130 VAL A O 1
ATOM 997 N N . THR A 1 131 ? 5.986 20.019 12.902 1.00 42.78 131 THR A N 1
ATOM 998 C CA . THR A 1 131 ? 7.072 20.467 12.032 1.00 42.78 131 THR A CA 1
ATOM 999 C C . THR A 1 131 ? 6.568 21.700 11.289 1.00 42.78 131 THR A C 1
ATOM 1001 O O . THR A 1 131 ? 6.177 21.647 10.128 1.00 42.78 131 THR A O 1
ATOM 1004 N N . SER A 1 132 ? 6.498 22.831 11.992 1.00 40.06 132 SER A N 1
ATOM 1005 C CA . SER A 1 132 ? 6.312 24.128 11.349 1.00 40.06 132 SER A CA 1
ATOM 1006 C C . SER A 1 132 ? 7.510 24.367 10.422 1.00 40.06 132 SER A C 1
ATOM 1008 O O . SER A 1 132 ? 8.641 24.415 10.916 1.00 40.06 132 SER A O 1
ATOM 1010 N N . PRO A 1 133 ? 7.326 24.577 9.107 1.00 47.59 133 PRO A N 1
ATOM 1011 C CA . PRO A 1 133 ? 8.325 25.314 8.350 1.00 47.59 133 PRO A CA 1
ATOM 1012 C C . PRO A 1 133 ? 8.367 26.746 8.908 1.00 47.59 133 PRO A C 1
ATOM 1014 O O . PRO A 1 133 ? 7.388 27.210 9.488 1.00 47.59 133 PRO A O 1
ATOM 1017 N N . ILE A 1 134 ? 9.467 27.468 8.682 1.00 44.03 134 ILE A N 1
ATOM 1018 C CA . ILE A 1 134 ? 9.765 28.835 9.169 1.00 44.03 134 ILE A CA 1
ATOM 1019 C C . ILE A 1 134 ? 10.612 28.867 10.458 1.00 44.03 134 ILE A C 1
ATOM 1021 O O . ILE A 1 134 ? 10.186 29.351 11.501 1.00 44.03 134 ILE A O 1
ATOM 1025 N N . VAL A 1 135 ? 11.891 28.487 10.346 1.00 39.72 135 VAL A N 1
ATOM 1026 C CA . VAL A 1 135 ? 12.969 29.226 11.034 1.00 39.72 135 VAL A CA 1
ATOM 1027 C C . VAL A 1 135 ? 14.141 29.430 10.071 1.00 39.72 135 VAL A C 1
ATOM 1029 O O . VAL A 1 135 ? 15.222 28.878 10.229 1.00 39.72 135 VAL A O 1
ATOM 1032 N N . LEU A 1 136 ? 13.922 30.255 9.047 1.00 44.28 136 LEU A N 1
ATOM 1033 C CA . LEU A 1 136 ? 15.002 31.048 8.459 1.00 44.28 136 LEU A CA 1
ATOM 1034 C C . LEU A 1 136 ? 14.454 32.404 8.004 1.00 44.28 136 LEU A C 1
ATOM 1036 O O . LEU A 1 136 ? 14.364 32.702 6.821 1.00 44.28 136 LEU A O 1
ATOM 1040 N N . ALA A 1 137 ? 14.038 33.213 8.977 1.00 34.88 137 ALA A N 1
ATOM 1041 C CA . ALA A 1 137 ? 13.885 34.657 8.820 1.00 34.88 137 ALA A CA 1
ATOM 1042 C C . ALA A 1 137 ? 13.915 35.319 10.205 1.00 34.88 137 ALA A C 1
ATOM 1044 O O . ALA A 1 137 ? 12.907 35.766 10.747 1.00 34.88 137 ALA A O 1
ATOM 1045 N N . THR A 1 138 ? 15.098 35.386 10.810 1.00 40.91 138 THR A N 1
ATOM 1046 C CA . THR A 1 138 ? 15.387 36.449 11.773 1.00 40.91 138 THR A CA 1
ATOM 1047 C C . THR A 1 138 ? 15.310 37.784 11.042 1.00 40.91 138 THR A C 1
ATOM 1049 O O . THR A 1 138 ? 16.228 38.129 10.303 1.00 40.91 138 THR A O 1
ATOM 1052 N N . SER A 1 139 ? 14.227 38.537 11.227 1.00 45.25 139 SER A N 1
ATOM 1053 C CA . SER A 1 139 ? 14.278 39.888 11.811 1.00 45.25 139 SER A CA 1
ATOM 1054 C C . SER A 1 139 ? 12.955 40.656 11.654 1.00 45.25 139 SER A C 1
ATOM 1056 O O . SER A 1 139 ? 12.341 40.671 10.596 1.00 45.25 139 SER A O 1
ATOM 1058 N N . LEU A 1 140 ? 12.606 41.350 12.745 1.00 37.66 140 LEU A N 1
ATOM 1059 C CA . LEU A 1 140 ? 11.726 42.525 12.848 1.00 37.66 140 LEU A CA 1
ATOM 1060 C C . LEU A 1 140 ? 10.196 42.321 12.834 1.00 37.66 140 LEU A C 1
ATOM 1062 O O . LEU A 1 140 ? 9.525 42.350 11.812 1.00 37.66 140 LEU A O 1
ATOM 1066 N N . LEU A 1 141 ? 9.671 42.215 14.065 1.00 46.53 141 LEU A N 1
ATOM 1067 C CA . LEU A 1 141 ? 8.516 42.942 14.622 1.00 46.53 141 LEU A CA 1
ATOM 1068 C C . LEU A 1 141 ? 7.505 43.527 13.618 1.00 46.53 141 LEU A C 1
ATOM 1070 O O . LEU A 1 141 ? 7.792 44.541 12.995 1.00 46.53 141 LEU A O 1
ATOM 1074 N N . THR A 1 142 ? 6.266 43.020 13.631 1.00 36.97 142 THR A N 1
ATOM 1075 C CA . THR A 1 142 ? 5.044 43.822 13.874 1.00 36.97 142 THR A CA 1
ATOM 1076 C C . THR A 1 142 ? 3.887 42.882 14.232 1.00 36.97 142 THR A C 1
ATOM 1078 O O . THR A 1 142 ? 3.369 42.142 13.403 1.00 36.97 142 THR A O 1
ATOM 1081 N N . TYR A 1 143 ? 3.480 42.916 15.500 1.00 47.16 143 TYR A N 1
ATOM 1082 C CA . TYR A 1 143 ? 2.258 42.293 16.000 1.00 47.16 143 TYR A CA 1
ATOM 1083 C C . TYR A 1 143 ? 1.048 43.057 15.455 1.00 47.16 143 TYR A C 1
ATOM 1085 O O . TYR A 1 143 ? 0.825 44.208 15.824 1.00 47.16 143 TYR A O 1
ATOM 1093 N N . THR A 1 144 ? 0.244 42.420 14.608 1.00 35.84 144 THR A N 1
ATOM 1094 C CA . THR A 1 144 ? -1.145 42.834 14.373 1.00 35.84 144 THR A CA 1
ATOM 1095 C C . THR A 1 144 ? -2.054 41.638 14.607 1.00 35.84 144 THR A C 1
ATOM 1097 O O . THR A 1 144 ? -2.142 40.702 13.819 1.00 35.84 144 THR A O 1
ATOM 1100 N N . LYS A 1 145 ? -2.708 41.657 15.769 1.00 39.88 145 LYS A N 1
ATOM 1101 C CA . LYS A 1 145 ? -3.773 40.737 16.153 1.00 39.88 145 LYS A CA 1
ATOM 1102 C C . LYS A 1 145 ? -4.979 40.995 15.248 1.00 39.88 145 LYS A C 1
ATOM 1104 O O . LYS A 1 145 ? -5.716 41.947 15.483 1.00 39.88 145 LYS A O 1
ATOM 1109 N N . LEU A 1 146 ? -5.182 40.160 14.232 1.00 34.38 146 LEU A N 1
ATOM 1110 C CA . LEU A 1 146 ? -6.431 40.149 13.477 1.00 34.38 146 LEU A CA 1
ATOM 1111 C C . LEU A 1 146 ? -7.400 39.176 14.161 1.00 34.38 146 LEU A C 1
ATOM 1113 O O . LEU A 1 146 ? -7.213 37.962 14.135 1.00 34.38 146 LEU A O 1
ATOM 1117 N N . THR A 1 147 ? -8.418 39.713 14.827 1.00 36.56 147 THR A N 1
ATOM 1118 C CA . THR A 1 147 ? -9.564 38.937 15.307 1.00 36.56 147 THR A CA 1
ATOM 1119 C C . THR A 1 147 ? -10.450 38.606 14.112 1.00 36.56 147 THR A C 1
ATOM 1121 O O . THR A 1 147 ? -11.165 39.478 13.622 1.00 36.56 147 THR A O 1
ATOM 1124 N N . VAL A 1 148 ? -10.380 37.368 13.622 1.00 39.38 148 VAL A N 1
ATOM 1125 C CA . VAL A 1 148 ? -11.340 36.858 12.636 1.00 39.38 148 VAL A CA 1
ATOM 1126 C C . VAL A 1 148 ? -12.589 36.400 13.384 1.00 39.38 148 VAL A C 1
ATOM 1128 O O . VAL A 1 148 ? -12.554 35.462 14.179 1.00 39.38 148 VAL A O 1
ATOM 1131 N N . ASP A 1 149 ? -13.668 37.135 13.144 1.00 32.50 149 ASP A N 1
ATOM 1132 C CA . ASP A 1 149 ? -15.032 36.884 13.594 1.00 32.50 149 ASP A CA 1
ATOM 1133 C C . ASP A 1 149 ? -15.557 35.607 12.912 1.00 32.50 149 ASP A C 1
ATOM 1135 O O . ASP A 1 149 ? -15.664 35.536 11.685 1.00 32.50 149 ASP A O 1
ATOM 1139 N N . VAL A 1 150 ? -15.814 34.560 13.701 1.00 41.72 150 VAL A N 1
ATOM 1140 C CA . VAL A 1 150 ? -16.438 33.325 13.213 1.00 41.72 150 VAL A CA 1
ATOM 1141 C C . VAL A 1 150 ? -17.935 33.586 13.090 1.00 41.72 150 VAL A C 1
ATOM 1143 O O . VAL A 1 150 ? -18.686 33.453 14.056 1.00 41.72 150 VAL A O 1
ATOM 1146 N N . GLN A 1 151 ? -18.377 33.933 11.883 1.00 35.06 151 GLN A N 1
ATOM 1147 C CA . GLN A 1 151 ? -19.797 33.948 11.553 1.00 35.06 151 GLN A CA 1
ATOM 1148 C C . GLN A 1 151 ? -20.330 32.511 11.541 1.00 35.06 151 GLN A C 1
ATOM 1150 O O . GLN A 1 151 ? -20.109 31.733 10.612 1.00 35.06 151 GLN A O 1
ATOM 1155 N N . VAL A 1 152 ? -21.049 32.166 12.607 1.00 40.84 152 VAL A N 1
ATOM 1156 C CA . VAL A 1 152 ? -21.913 30.990 12.692 1.00 40.84 152 VAL A CA 1
ATOM 1157 C C . VAL A 1 152 ? -23.084 31.204 11.732 1.00 40.84 152 VAL A C 1
ATOM 1159 O O . VAL A 1 152 ? -24.080 31.834 12.082 1.00 40.84 152 VAL A O 1
ATOM 1162 N N . VAL A 1 153 ? -22.982 30.683 10.508 1.00 37.97 153 VAL A N 1
ATOM 1163 C CA . VAL A 1 153 ? -24.147 30.580 9.621 1.00 37.97 153 VAL A CA 1
ATOM 1164 C C . VAL A 1 153 ? -24.962 29.363 10.047 1.00 37.97 153 VAL A C 1
ATOM 1166 O O . VAL A 1 153 ? -24.575 28.209 9.862 1.00 37.97 153 VAL A O 1
ATOM 1169 N N . ALA A 1 154 ? -26.098 29.657 10.672 1.00 38.72 154 ALA A N 1
ATOM 1170 C CA . ALA A 1 154 ? -27.130 28.699 11.015 1.00 38.72 154 ALA A CA 1
ATOM 1171 C C . ALA A 1 154 ? -27.758 28.056 9.762 1.00 38.72 154 ALA A C 1
ATOM 1173 O O . ALA A 1 154 ? -27.844 28.652 8.689 1.00 38.72 154 ALA A O 1
ATOM 1174 N N . ARG A 1 155 ? -28.204 26.810 9.956 1.00 45.78 155 ARG A N 1
ATOM 1175 C CA . ARG A 1 155 ? -28.822 25.882 8.996 1.00 45.78 155 ARG A CA 1
ATOM 1176 C C . ARG A 1 155 ? -29.813 26.541 8.030 1.00 45.78 155 ARG A C 1
ATOM 1178 O O . ARG A 1 155 ? -30.760 27.186 8.464 1.00 45.78 155 ARG A O 1
ATOM 1185 N N . SER A 1 156 ? -29.696 26.189 6.750 1.00 39.91 156 SER A N 1
ATOM 1186 C CA . SER A 1 156 ? -30.841 26.127 5.835 1.00 39.91 156 SER A CA 1
ATOM 1187 C C . SER A 1 156 ? -31.148 24.663 5.538 1.00 39.91 156 SER A C 1
ATOM 1189 O O . SER A 1 156 ? -30.285 23.906 5.097 1.00 39.91 156 SER A O 1
ATOM 1191 N N . ALA A 1 157 ? -32.371 24.262 5.865 1.00 45.59 157 ALA A N 1
ATOM 1192 C CA . ALA A 1 157 ? -32.918 22.953 5.572 1.00 45.59 157 ALA A CA 1
ATOM 1193 C C . ALA A 1 157 ? -33.257 22.817 4.077 1.00 45.59 157 ALA A C 1
ATOM 1195 O O . ALA A 1 157 ? -33.782 23.746 3.475 1.00 45.59 157 ALA A O 1
ATOM 1196 N N . ALA A 1 158 ? -33.014 21.609 3.567 1.00 46.00 158 ALA A N 1
ATOM 1197 C CA . ALA A 1 158 ? -33.670 20.948 2.442 1.00 46.00 158 ALA A CA 1
ATOM 1198 C C . ALA A 1 158 ? -33.673 21.631 1.059 1.00 46.00 158 ALA A C 1
ATOM 1200 O O . ALA A 1 158 ? -34.557 22.415 0.737 1.00 46.00 158 ALA A O 1
ATOM 1201 N N . THR A 1 159 ? -32.857 21.076 0.160 1.00 39.31 159 THR A N 1
ATOM 1202 C CA . THR A 1 159 ? -33.365 20.601 -1.136 1.00 39.31 159 THR A CA 1
ATOM 1203 C C . THR A 1 159 ? -32.562 19.385 -1.583 1.00 39.31 159 THR A C 1
ATOM 1205 O O . THR A 1 159 ? -31.340 19.420 -1.696 1.00 39.31 159 THR A O 1
ATOM 1208 N N . ALA A 1 160 ? -33.271 18.278 -1.793 1.00 51.59 160 ALA A N 1
ATOM 1209 C CA . ALA A 1 160 ? -32.755 17.088 -2.445 1.00 51.59 160 ALA A CA 1
ATOM 1210 C C . ALA A 1 160 ? -32.264 17.429 -3.859 1.00 51.59 160 ALA A C 1
ATOM 1212 O O . ALA A 1 160 ? -32.890 18.219 -4.565 1.00 51.59 160 ALA A O 1
ATOM 1213 N N . SER A 1 161 ? -31.177 16.801 -4.299 1.00 48.47 161 SER A N 1
ATOM 1214 C CA . SER A 1 161 ? -30.814 16.733 -5.716 1.00 48.47 161 SER A CA 1
ATOM 1215 C C . SER A 1 161 ? -30.118 15.404 -5.983 1.00 48.47 161 SER A C 1
ATOM 1217 O O . SER A 1 161 ? -28.899 15.277 -5.976 1.00 48.47 161 SER A O 1
ATOM 1219 N N . THR A 1 162 ? -30.943 14.377 -6.175 1.00 54.47 162 THR A N 1
ATOM 1220 C CA . THR A 1 162 ? -30.592 13.204 -6.974 1.00 54.47 162 THR A CA 1
ATOM 1221 C C . THR A 1 162 ? -30.331 13.661 -8.401 1.00 54.47 162 THR A C 1
ATOM 1223 O O . THR A 1 162 ? -31.225 14.298 -8.945 1.00 54.47 162 THR A O 1
ATOM 1226 N N . THR A 1 163 ? -29.183 13.303 -8.990 1.00 51.94 163 THR A N 1
ATOM 1227 C CA . THR A 1 163 ? -29.030 12.840 -10.392 1.00 51.94 163 THR A CA 1
ATOM 1228 C C . THR A 1 163 ? -27.573 12.941 -10.854 1.00 51.94 163 THR A C 1
ATOM 1230 O O . THR A 1 163 ? -27.194 14.004 -11.318 1.00 51.94 163 THR A O 1
ATOM 1233 N N . ILE A 1 164 ? -26.802 11.842 -10.813 1.00 54.72 164 ILE A N 1
ATOM 1234 C CA . ILE A 1 164 ? -25.982 11.341 -11.946 1.00 54.72 164 ILE A CA 1
ATOM 1235 C C . ILE A 1 164 ? -25.800 9.823 -11.744 1.00 54.72 164 ILE A C 1
ATOM 1237 O O . ILE A 1 164 ? -24.736 9.349 -11.368 1.00 54.72 164 ILE A O 1
ATOM 1241 N N . ALA A 1 165 ? -26.865 9.036 -11.913 1.00 52.88 165 ALA A N 1
ATOM 1242 C CA . ALA A 1 165 ? -26.765 7.571 -11.841 1.00 52.88 165 ALA A CA 1
ATOM 1243 C C . ALA A 1 165 ? -27.803 6.848 -12.715 1.00 52.88 165 ALA A C 1
ATOM 1245 O O . ALA A 1 165 ? -28.273 5.778 -12.351 1.00 52.88 165 ALA A O 1
ATOM 1246 N N . MET A 1 166 ? -28.198 7.419 -13.860 1.00 54.78 166 MET A N 1
ATOM 1247 C CA . MET A 1 166 ? -29.108 6.748 -14.804 1.00 54.78 166 MET A CA 1
ATOM 1248 C C . MET A 1 166 ? -28.826 7.135 -16.263 1.00 54.78 166 MET A C 1
ATOM 1250 O O . MET A 1 166 ? -29.681 7.697 -16.938 1.00 54.78 166 MET A O 1
ATOM 1254 N N . ALA A 1 167 ? -27.625 6.840 -16.768 1.00 55.72 167 ALA A N 1
ATOM 1255 C CA . ALA A 1 167 ? -27.345 6.934 -18.211 1.00 55.72 167 ALA A CA 1
ATOM 1256 C C . ALA A 1 167 ? -26.623 5.708 -18.805 1.00 55.72 167 ALA A C 1
ATOM 1258 O O . ALA A 1 167 ? -26.653 5.525 -20.018 1.00 55.72 167 ALA A O 1
ATOM 1259 N N . PHE A 1 168 ? -26.039 4.822 -17.988 1.00 58.91 168 PHE A N 1
ATOM 1260 C CA . PHE A 1 168 ? -25.265 3.679 -18.499 1.00 58.91 168 PHE A CA 1
ATOM 1261 C C . PHE A 1 168 ? -26.053 2.364 -18.585 1.00 58.91 168 PHE A C 1
ATOM 1263 O O . PHE A 1 168 ? -25.732 1.511 -19.406 1.00 58.91 168 PHE A O 1
ATOM 1270 N N . THR A 1 169 ? -27.134 2.194 -17.819 1.00 63.88 169 THR A N 1
ATOM 1271 C CA . THR A 1 169 ? -27.919 0.946 -17.864 1.00 63.88 169 THR A CA 1
ATOM 1272 C C . THR A 1 169 ? -28.765 0.838 -19.137 1.00 63.88 169 THR A C 1
ATOM 1274 O O . THR A 1 169 ? -28.935 -0.248 -19.683 1.00 63.88 169 THR A O 1
ATOM 1277 N N . GLY A 1 170 ? -29.267 1.963 -19.659 1.00 66.94 170 GLY A N 1
ATOM 1278 C CA . GLY A 1 170 ? -30.082 1.974 -20.879 1.00 66.94 170 GLY A CA 1
ATOM 1279 C C . GLY A 1 170 ? -29.282 1.635 -22.139 1.00 66.94 170 GLY A C 1
ATOM 1280 O O . GLY A 1 170 ? -29.758 0.890 -22.993 1.00 66.94 170 GLY A O 1
ATOM 1281 N N . THR A 1 171 ? -28.045 2.127 -22.239 1.00 78.44 171 THR A N 1
ATOM 1282 C CA . THR A 1 171 ? -27.194 1.910 -23.418 1.00 78.44 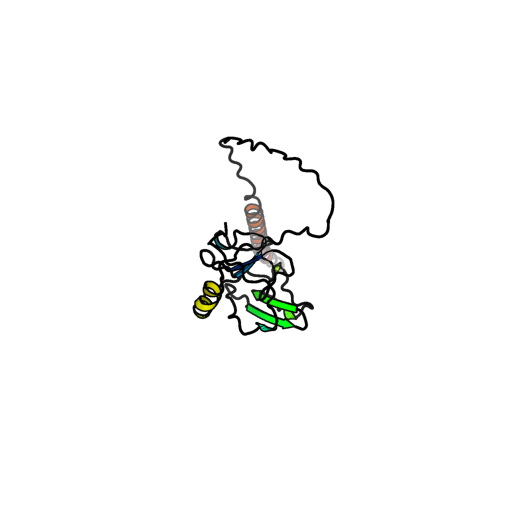171 THR A CA 1
ATOM 1283 C C . THR A 1 171 ? -26.745 0.455 -23.535 1.00 78.44 171 THR A C 1
ATOM 1285 O O . THR A 1 171 ? -26.801 -0.110 -24.628 1.00 78.44 171 THR A O 1
ATOM 1288 N N . VAL A 1 172 ? -26.401 -0.189 -22.414 1.00 83.62 172 VAL A N 1
ATOM 1289 C CA . VAL A 1 172 ? -26.040 -1.616 -22.381 1.00 83.62 172 VAL A CA 1
ATOM 1290 C C . VAL A 1 172 ? -27.226 -2.497 -22.789 1.00 83.62 172 VAL A C 1
ATOM 1292 O O . VAL A 1 172 ? -27.063 -3.396 -23.613 1.00 83.62 172 VAL A O 1
ATOM 1295 N N . CYS A 1 173 ? -28.436 -2.208 -22.299 1.00 84.31 173 CYS A N 1
ATOM 1296 C CA . CYS A 1 173 ? -29.635 -2.966 -22.671 1.00 84.31 173 CYS A CA 1
ATOM 1297 C C . CYS A 1 173 ? -29.956 -2.870 -24.173 1.00 84.31 173 CYS A C 1
ATOM 1299 O O . CYS A 1 173 ? -30.278 -3.882 -24.796 1.00 84.31 173 CYS A O 1
ATOM 1301 N N . ILE A 1 174 ? -29.831 -1.681 -24.774 1.00 89.50 174 ILE A N 1
ATOM 1302 C CA . ILE A 1 174 ? -30.086 -1.479 -26.211 1.00 89.50 174 ILE A CA 1
ATOM 1303 C C . ILE A 1 174 ? -29.015 -2.186 -27.056 1.00 89.50 174 ILE A C 1
ATOM 1305 O O . ILE A 1 174 ? -29.352 -2.842 -28.041 1.00 89.50 174 ILE A O 1
ATOM 1309 N N . ALA A 1 175 ? -27.740 -2.118 -26.659 1.00 89.62 175 ALA A N 1
ATOM 1310 C CA . ALA A 1 175 ? -26.654 -2.807 -27.357 1.00 89.62 175 ALA A CA 1
ATOM 1311 C C . ALA A 1 175 ? -26.824 -4.336 -27.331 1.00 89.62 175 ALA A C 1
ATOM 1313 O O . ALA A 1 175 ? -26.693 -4.987 -28.369 1.00 89.62 175 ALA A O 1
ATOM 1314 N N . LEU A 1 176 ? -27.195 -4.905 -26.178 1.00 92.31 176 LEU A N 1
ATOM 1315 C CA . LEU A 1 176 ? -27.477 -6.337 -26.052 1.00 92.31 176 LEU A CA 1
ATOM 1316 C C . LEU A 1 176 ? -28.697 -6.752 -26.883 1.00 92.31 176 LEU A C 1
ATOM 1318 O O . LEU A 1 176 ? -28.647 -7.775 -27.565 1.00 92.31 176 LEU A O 1
ATOM 1322 N N . ALA A 1 177 ? -29.766 -5.950 -26.893 1.00 92.94 177 ALA A N 1
ATOM 1323 C CA . ALA A 1 177 ? -30.946 -6.225 -27.710 1.00 92.94 177 ALA A CA 1
ATOM 1324 C C . ALA A 1 177 ? -30.627 -6.190 -29.215 1.00 92.94 177 ALA A C 1
ATOM 1326 O O . ALA A 1 177 ? -31.030 -7.094 -29.947 1.00 92.94 177 ALA A O 1
ATOM 1327 N N . MET A 1 178 ? -29.857 -5.197 -29.678 1.00 92.25 178 MET A N 1
ATOM 1328 C CA . MET A 1 178 ? -29.417 -5.123 -31.077 1.00 92.25 178 MET A CA 1
ATOM 1329 C C . MET A 1 178 ? -28.529 -6.312 -31.458 1.00 92.25 178 MET A C 1
ATOM 1331 O O . MET A 1 178 ? -28.723 -6.896 -32.523 1.00 92.25 178 MET A O 1
ATOM 1335 N N . TRP A 1 179 ? -27.608 -6.720 -30.580 1.00 93.75 179 TRP A N 1
ATOM 1336 C CA . TRP A 1 179 ? -26.743 -7.878 -30.814 1.00 93.75 179 TRP A CA 1
ATOM 1337 C C . TRP A 1 179 ? -27.532 -9.191 -30.906 1.00 93.75 179 TRP A C 1
ATOM 1339 O O . TRP A 1 179 ? -27.319 -9.982 -31.827 1.00 93.75 179 TRP A O 1
ATOM 1349 N N . LEU A 1 180 ? -28.498 -9.405 -30.007 1.00 93.88 180 LEU A N 1
ATOM 1350 C CA . LEU A 1 180 ? -29.365 -10.586 -30.041 1.00 93.88 180 LEU A CA 1
ATOM 1351 C C . LEU A 1 180 ? -30.265 -10.602 -31.283 1.00 93.88 180 LEU A C 1
ATOM 1353 O O . LEU A 1 180 ? -30.397 -11.646 -31.925 1.00 93.88 180 LEU A O 1
ATOM 1357 N N . CYS A 1 181 ? -30.834 -9.455 -31.668 1.00 90.06 181 CYS A N 1
ATOM 1358 C CA . CYS A 1 181 ? -31.616 -9.329 -32.899 1.00 90.06 181 CYS A CA 1
ATOM 1359 C C . CYS A 1 181 ? -30.775 -9.636 -34.141 1.00 90.06 181 CYS A C 1
ATOM 1361 O O . CYS A 1 181 ? -31.234 -10.368 -35.017 1.00 90.06 181 CYS A O 1
ATOM 1363 N N . TRP A 1 182 ? -29.537 -9.136 -34.205 1.00 90.94 182 TRP A N 1
ATOM 1364 C CA . TRP A 1 182 ? -28.624 -9.443 -35.305 1.00 90.94 182 TRP A CA 1
ATOM 1365 C C . TRP A 1 182 ? -28.338 -10.941 -35.372 1.00 90.94 182 TRP A C 1
ATOM 1367 O O . TRP A 1 182 ? -28.485 -11.552 -36.431 1.00 90.94 182 TRP A O 1
ATOM 1377 N N . ARG A 1 183 ? -27.984 -11.556 -34.238 1.00 92.88 183 ARG A N 1
ATOM 1378 C CA . ARG A 1 183 ? -27.678 -12.989 -34.176 1.00 92.88 183 ARG A CA 1
ATOM 1379 C C . ARG A 1 183 ? -28.861 -13.837 -34.644 1.00 92.88 183 ARG A C 1
ATOM 1381 O O . ARG A 1 183 ? -28.692 -14.742 -35.454 1.00 92.88 183 ARG A O 1
ATOM 1388 N N . HIS A 1 184 ? -30.066 -13.490 -34.204 1.00 85.12 184 HIS A N 1
ATOM 1389 C CA . HIS A 1 184 ? -31.272 -14.208 -34.592 1.00 85.12 184 HIS A CA 1
ATOM 1390 C C . HIS A 1 184 ? -31.653 -13.991 -36.070 1.00 85.12 184 HIS A C 1
ATOM 1392 O O . HIS A 1 184 ? -32.158 -14.905 -36.725 1.00 85.12 184 HIS A O 1
ATOM 1398 N N . LEU A 1 185 ? -31.406 -12.801 -36.630 1.00 82.88 185 LEU A N 1
ATOM 1399 C CA . LEU A 1 185 ? -31.596 -12.553 -38.063 1.00 82.88 185 LEU A CA 1
ATOM 1400 C C . LEU A 1 185 ? -30.594 -13.336 -38.912 1.00 82.88 185 LEU A C 1
ATOM 1402 O O . LEU A 1 185 ? -30.983 -13.863 -39.951 1.00 82.88 185 LEU A O 1
ATOM 1406 N N . TRP A 1 186 ? -29.346 -13.469 -38.463 1.00 77.50 186 TRP A N 1
ATOM 1407 C CA . TRP A 1 186 ? -28.338 -14.277 -39.148 1.00 77.50 186 TRP A CA 1
ATOM 1408 C C . TRP A 1 186 ? -28.736 -15.755 -39.211 1.00 77.50 186 TRP A C 1
ATOM 1410 O O . TRP A 1 186 ? -28.693 -16.360 -40.283 1.00 77.50 186 TRP A O 1
ATOM 1420 N N . ASP A 1 187 ? -29.232 -16.310 -38.102 1.00 77.56 187 ASP A N 1
ATOM 1421 C CA . ASP A 1 187 ? -29.750 -17.683 -38.061 1.00 77.56 187 ASP A CA 1
ATOM 1422 C C . ASP A 1 187 ? -30.939 -17.890 -39.014 1.00 77.56 187 ASP A C 1
ATOM 1424 O O . ASP A 1 187 ? -31.101 -18.967 -39.596 1.00 77.56 187 ASP A O 1
ATOM 1428 N N . ARG A 1 188 ? -31.773 -16.860 -39.220 1.00 70.75 188 ARG A N 1
ATOM 1429 C CA . ARG A 1 188 ? -32.844 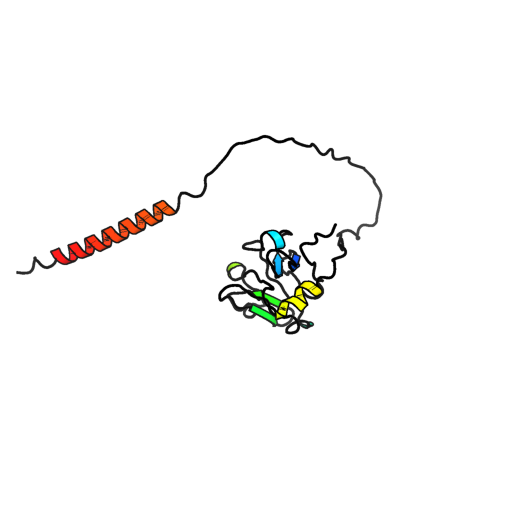-16.917 -40.223 1.00 70.75 188 ARG A CA 1
ATOM 1430 C C . ARG A 1 188 ? -32.314 -16.791 -41.649 1.00 70.75 188 ARG A C 1
ATOM 1432 O O . ARG A 1 188 ? -32.724 -17.583 -42.492 1.00 70.75 188 ARG A O 1
ATOM 1439 N N . TYR A 1 189 ? -31.408 -15.857 -41.932 1.00 66.31 189 TYR A N 1
ATOM 1440 C CA . TYR A 1 189 ? -30.842 -15.667 -43.275 1.00 66.31 189 TYR A CA 1
ATOM 1441 C C . TYR A 1 189 ? -30.045 -16.884 -43.756 1.00 66.31 189 TYR A C 1
ATOM 1443 O O . TYR A 1 189 ? -30.197 -17.287 -44.909 1.00 66.31 189 TYR A O 1
ATOM 1451 N N . GLY A 1 190 ? -29.303 -17.551 -42.866 1.00 61.00 190 GLY A N 1
ATOM 1452 C CA . GLY A 1 190 ? -28.645 -18.825 -43.175 1.00 61.00 190 GLY A CA 1
ATOM 1453 C C . GLY A 1 190 ? -29.622 -19.937 -43.580 1.00 61.00 190 GLY A C 1
ATOM 1454 O O . GLY A 1 190 ? -29.249 -20.850 -44.309 1.00 61.00 190 GLY A O 1
ATOM 1455 N N . ARG A 1 191 ? -30.897 -19.842 -43.177 1.00 56.16 191 ARG A N 1
ATOM 1456 C CA . ARG A 1 191 ? -31.950 -20.801 -43.542 1.00 56.16 191 ARG A CA 1
ATOM 1457 C C . ARG A 1 191 ? -32.649 -20.467 -44.871 1.00 56.16 191 ARG A C 1
ATOM 1459 O O . ARG A 1 191 ? -33.232 -21.363 -45.473 1.00 56.16 191 ARG A O 1
ATOM 1466 N N . TYR A 1 192 ? -32.569 -19.222 -45.352 1.00 54.53 192 TYR A N 1
ATOM 1467 C CA . TYR A 1 192 ? -33.125 -18.806 -46.652 1.00 54.53 192 TYR A CA 1
ATOM 1468 C C . TYR A 1 192 ? -32.146 -18.987 -47.824 1.00 54.53 192 TYR A C 1
ATOM 1470 O O . TYR A 1 192 ? -32.592 -19.133 -48.957 1.00 54.53 192 TYR A O 1
ATOM 1478 N N . GLY A 1 193 ? -30.834 -19.061 -47.568 1.00 55.50 193 GLY A N 1
ATOM 1479 C CA . GLY A 1 193 ? -29.821 -19.360 -48.594 1.00 55.50 193 GLY A CA 1
ATOM 1480 C C . GLY A 1 193 ? -29.785 -20.820 -49.073 1.00 55.50 193 GLY A C 1
ATOM 1481 O O . GLY A 1 193 ? -29.068 -21.130 -50.015 1.00 55.50 193 GLY A O 1
ATOM 1482 N N . ALA A 1 194 ? -30.556 -21.718 -48.452 1.00 54.94 194 ALA A N 1
ATOM 1483 C CA . ALA A 1 194 ? -30.571 -23.150 -48.771 1.00 54.94 194 ALA A CA 1
ATOM 1484 C C . ALA A 1 194 ? -31.672 -23.576 -49.770 1.00 54.94 194 ALA A C 1
ATOM 1486 O O . ALA A 1 194 ? -31.851 -24.770 -49.992 1.00 54.94 194 ALA A O 1
ATOM 1487 N N . TYR A 1 195 ? -32.422 -22.637 -50.364 1.00 54.69 195 TYR A N 1
ATOM 1488 C CA . TYR A 1 195 ? -33.560 -22.942 -51.254 1.00 54.69 195 TYR A CA 1
ATOM 1489 C C . TYR A 1 195 ? -33.421 -22.425 -52.698 1.00 54.69 195 TYR A C 1
ATOM 1491 O O . TYR A 1 195 ? -34.395 -22.468 -53.444 1.00 54.69 195 TYR A O 1
ATOM 1499 N N . THR A 1 196 ? -32.240 -21.967 -53.125 1.00 53.72 196 THR A N 1
ATOM 1500 C CA . THR A 1 196 ? -32.017 -21.468 -54.502 1.00 53.72 196 THR A CA 1
ATOM 1501 C C . THR A 1 196 ? -31.092 -22.329 -55.363 1.00 53.72 196 THR A C 1
ATOM 1503 O O . THR A 1 196 ? -30.705 -21.895 -56.441 1.00 53.72 196 THR A O 1
ATOM 1506 N N . GLU A 1 197 ? -30.784 -23.560 -54.951 1.00 53.16 197 GLU A N 1
ATOM 1507 C CA . GLU A 1 197 ? -30.163 -24.561 -55.831 1.00 53.16 197 GLU A CA 1
ATOM 1508 C C . GLU A 1 197 ? -31.047 -25.810 -55.931 1.00 53.16 197 GLU A C 1
ATOM 1510 O O . GLU A 1 197 ? -30.845 -26.811 -55.239 1.00 53.16 197 GLU A O 1
ATOM 1515 N N . ARG A 1 198 ? -32.062 -25.741 -56.796 1.00 47.28 198 ARG A N 1
ATOM 1516 C CA . ARG A 1 198 ? -32.625 -26.918 -57.462 1.00 47.28 198 ARG A CA 1
ATOM 1517 C C . ARG A 1 198 ? -33.268 -26.552 -58.787 1.00 47.28 198 ARG A C 1
ATOM 1519 O O . ARG A 1 198 ? -33.990 -25.533 -58.813 1.00 47.28 198 ARG A O 1
#

Secondary structure (DSSP, 8-state):
---TTEEE--TTTEE-TTSSEEEEESSTT-EEEEESSTTHHHH---GGGEE--EE-GGGTTTSPPPB-STTPPEEEEEETTEEEEEEESS-GGGSSS----GGGEE-EE--STTTTTTTTTS-------------S---------------------------SSSSHHHHHHHHHHHHHHHHHHHHHHHHHTTSS--

Foldseek 3Di:
DFDPQWFQQDPLFKDFPVDAGQTQGLAAPQWGAGFNDDCCRPPRGDAPRGGWMFGDQVCFVVADAWAFPDPFDFDWHADDRTIGGATFNDQQVVDVVRDHDRVRGGITHQPDPVSNVPRNPSRDPPPDPPPDPDDPDDDDDDDDDDDDDPPPDDDDDDDDDDDDDPDPVVVVVVVVVVVVVVVVVVVVVVVVVPPPDD

Sequence (198 aa):
MANPSYAEFSDEIFSCPEGGDFLVCKTGTKFVGCCNGLNACEHGCFDENLLPAAIRGEFVGEIPGVSCGGSVPFWSGSEKESSFYGCCDSDPFQNVPPVCPRKDLYPAFWDRPDQFYFFPKNVQNATPVVTSPIVLATSLLTYTKLTVDVQVVARSAATASTTIAMAFTGTVCIALAMWLCWRHLWDRYGRYGAYTER

Solvent-accessible surface area (backbone atoms only — not comparable to full-atom values): 12305 Å² total; per-residue (Å²): 131,76,65,89,51,50,24,54,56,61,74,86,46,41,44,29,87,87,45,59,46,52,38,40,20,72,44,80,58,26,32,44,45,14,21,64,60,92,51,28,25,83,75,44,49,56,74,93,34,40,42,61,26,25,37,44,64,92,48,56,86,73,58,76,82,61,43,32,65,93,87,43,46,66,47,73,43,58,58,93,96,34,23,32,41,49,18,24,69,55,76,29,75,82,38,91,66,36,50,50,57,71,94,38,47,44,55,21,24,58,82,49,82,85,34,59,66,50,64,63,61,64,36,48,83,53,73,84,77,79,80,69,82,84,88,85,72,93,76,80,90,80,94,74,90,78,84,80,80,81,78,80,80,74,87,81,82,87,79,90,80,92,84,93,85,84,71,66,68,64,54,53,53,51,54,52,50,52,53,52,52,50,54,55,48,48,62,51,51,66,64,61,71,74,75,80,84,128

pLDDT: mean 73.87, std 21.21, range [32.5, 97.31]

Mean predicted aligned error: 18.03 Å